Protein AF-A0A1Y4U4W7-F1 (afdb_monomer_lite)

Radius of gyration: 31.78 Å; chains: 1; bounding box: 77×66×87 Å

Sequence (273 aa):
MKMKAMTLFSKQVLLALLLMTAAGAVAQPAQPAQPAQPTESRSKTGDLTGDGLRSRIVKLDEVIRRLDLQLNQLTWKVYLDYAEQARITPKVFSLPGLNYARLRDTVPAIDRLGERLRAASEAYTAILRTDPQYDTIHQEYVALRGVKDSERESANKMHYNQMYARLRAGNPDYEPALERKREAERQRNMAILRYMVDYYGTKGWILSTDPLLSRFTSAWKELEGRCPEIGLLQDELSQLRRLRRELNERLLREQFNPGCVADTAASAGPQEE

pLDDT: mean 80.98, std 23.01, range [29.62, 98.38]

Foldseek 3Di:
DDPDDDPPPPVVVVVVVVVVVPPPDDDDDDDDDDDDDDPPPPPPPDDQPLVSLVVVLVVLVVVLLVLLLVLLLLLLVLLLVVCVVVVNQFPQVPWPPDPPVVCCVVPVVLVVLVVQLVVLVVVLVVLLVVPVCSVVLVVLVVVCVVPPDVVSVVVSVVVVVVSLVCSVVPPPCNVVSVVSNSNSSRVSRSVVSVVVSVVCSVVSHRGDPCSGAPCPDPSVVVSCVVPVVSVVSVVVSVVSVVVSVVSVVSSCCVVPPVPPPDDDPDPPDDDDD

Structure (mmCIF, N/CA/C/O backbone):
data_AF-A0A1Y4U4W7-F1
#
_entry.id   AF-A0A1Y4U4W7-F1
#
loop_
_atom_site.group_PDB
_atom_site.id
_atom_site.type_symbol
_atom_site.label_atom_id
_atom_site.label_alt_id
_atom_site.label_comp_id
_atom_site.label_asym_id
_atom_site.label_entity_id
_atom_site.label_seq_id
_atom_site.pdbx_PDB_ins_code
_atom_site.Cartn_x
_atom_site.Cartn_y
_atom_site.Cartn_z
_atom_site.occupancy
_atom_site.B_iso_or_equiv
_atom_site.auth_seq_id
_atom_site.auth_comp_id
_atom_site.auth_asym_id
_atom_site.auth_atom_id
_atom_site.pdbx_PDB_model_num
ATOM 1 N N . MET A 1 1 ? 34.867 -7.490 4.056 1.00 34.31 1 MET A N 1
ATOM 2 C CA . MET A 1 1 ? 35.405 -7.876 2.729 1.00 34.31 1 MET A CA 1
ATOM 3 C C . MET A 1 1 ? 35.320 -6.678 1.797 1.00 34.31 1 MET A C 1
ATOM 5 O O . MET A 1 1 ? 34.304 -5.999 1.793 1.00 34.31 1 MET A O 1
ATOM 9 N N . LYS A 1 2 ? 36.410 -6.366 1.088 1.00 33.19 2 LYS A N 1
ATOM 10 C CA . LYS A 1 2 ? 36.538 -5.207 0.190 1.00 33.19 2 LYS A CA 1
ATOM 11 C C . LYS A 1 2 ? 35.728 -5.435 -1.095 1.00 33.19 2 LYS A C 1
ATOM 13 O O . LYS A 1 2 ? 36.099 -6.300 -1.878 1.00 33.19 2 LYS A O 1
ATOM 18 N N . MET A 1 3 ? 34.696 -4.630 -1.350 1.00 30.67 3 MET A N 1
ATOM 19 C CA . MET A 1 3 ? 34.089 -4.502 -2.682 1.00 30.67 3 MET A CA 1
ATOM 20 C C . MET A 1 3 ? 34.802 -3.382 -3.448 1.00 30.67 3 MET A C 1
ATOM 22 O O . MET A 1 3 ? 34.436 -2.214 -3.375 1.00 30.67 3 MET A O 1
ATOM 26 N N . LYS A 1 4 ? 35.867 -3.749 -4.162 1.00 41.06 4 LYS A N 1
ATOM 27 C CA . LYS A 1 4 ? 36.450 -2.956 -5.251 1.00 41.06 4 LYS A CA 1
ATOM 28 C C . LYS A 1 4 ? 36.276 -3.762 -6.533 1.00 41.06 4 LYS A C 1
ATOM 30 O O . LYS A 1 4 ? 37.137 -4.576 -6.830 1.00 41.06 4 LYS A O 1
ATOM 35 N N . ALA A 1 5 ? 35.164 -3.562 -7.234 1.00 41.66 5 ALA A N 1
ATOM 36 C CA . ALA A 1 5 ? 35.005 -3.821 -8.671 1.00 41.66 5 ALA A CA 1
ATOM 37 C C . ALA A 1 5 ? 33.530 -3.633 -9.048 1.00 41.66 5 ALA A C 1
ATOM 39 O O . ALA A 1 5 ? 32.776 -4.591 -8.982 1.00 41.66 5 ALA A O 1
ATOM 40 N N . MET A 1 6 ? 33.106 -2.416 -9.413 1.00 41.69 6 MET A N 1
ATOM 41 C CA . MET A 1 6 ? 31.889 -2.242 -10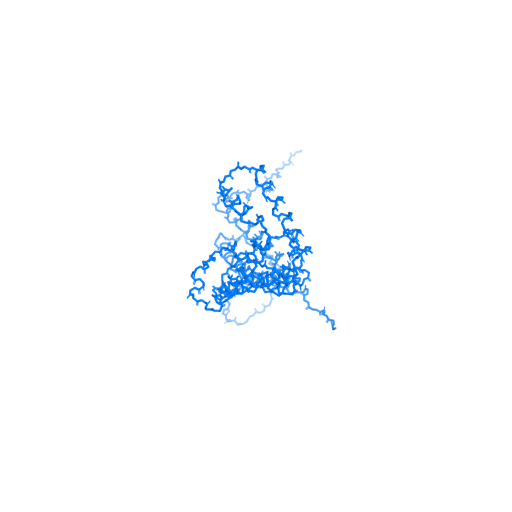.235 1.00 41.69 6 MET A CA 1
ATOM 42 C C . MET A 1 6 ? 31.691 -0.840 -10.839 1.00 41.69 6 MET A C 1
ATOM 44 O O . MET A 1 6 ? 30.637 -0.547 -11.385 1.00 41.69 6 MET A O 1
ATOM 48 N N . THR A 1 7 ? 32.705 0.028 -10.837 1.00 42.47 7 THR A N 1
ATOM 49 C CA . THR A 1 7 ? 32.624 1.367 -11.458 1.00 42.47 7 THR A CA 1
ATOM 50 C C . THR A 1 7 ? 32.998 1.398 -12.948 1.00 42.47 7 THR A C 1
ATOM 52 O O . THR A 1 7 ? 32.998 2.465 -13.556 1.00 42.47 7 THR A O 1
ATOM 55 N N . LEU A 1 8 ? 33.291 0.247 -13.566 1.00 41.31 8 LEU A N 1
ATOM 56 C CA . LEU A 1 8 ? 33.700 0.150 -14.979 1.00 41.31 8 LEU A CA 1
ATOM 57 C C . LEU A 1 8 ? 32.605 -0.367 -15.928 1.00 41.31 8 LEU A C 1
ATOM 59 O O . LEU A 1 8 ? 32.741 -0.207 -17.138 1.00 41.31 8 LEU A O 1
ATOM 63 N N . PHE A 1 9 ? 31.499 -0.912 -15.413 1.00 45.22 9 PHE A N 1
ATOM 64 C CA . PHE A 1 9 ? 30.471 -1.545 -16.251 1.00 45.22 9 PHE A CA 1
ATOM 65 C C . PHE A 1 9 ? 29.563 -0.546 -16.997 1.00 45.22 9 PHE A C 1
ATOM 67 O O . PHE A 1 9 ? 29.142 -0.825 -18.113 1.00 45.22 9 PHE A O 1
ATOM 74 N N . SER A 1 10 ? 29.320 0.654 -16.456 1.00 51.59 10 SER A N 1
ATOM 75 C CA . SER A 1 10 ? 28.388 1.633 -17.054 1.00 51.59 10 SER A CA 1
ATOM 76 C C . SER A 1 10 ? 28.935 2.308 -18.325 1.00 51.59 10 SER A C 1
ATOM 78 O O . SER A 1 10 ? 28.259 2.360 -19.353 1.00 51.59 10 SER A O 1
ATOM 80 N N . LYS A 1 11 ? 30.195 2.765 -18.312 1.00 46.03 11 LYS A N 1
ATOM 81 C CA . LYS A 1 11 ? 30.805 3.392 -19.499 1.00 46.03 11 LYS A CA 1
ATOM 82 C C . LYS A 1 11 ? 31.107 2.374 -20.595 1.00 46.03 11 LYS A C 1
ATOM 84 O O . LYS A 1 11 ? 30.981 2.708 -21.766 1.00 46.03 11 LYS A O 1
ATOM 89 N N . GLN A 1 12 ? 31.468 1.142 -20.232 1.00 50.12 12 GLN A N 1
ATOM 90 C CA . GLN A 1 12 ? 31.781 0.091 -21.201 1.00 50.12 12 GLN A CA 1
ATOM 91 C C . GLN A 1 12 ? 30.540 -0.454 -21.908 1.00 50.12 12 GLN A C 1
ATOM 93 O O . GLN A 1 12 ? 30.644 -0.774 -23.082 1.00 50.12 12 GLN A O 1
ATOM 98 N N . VAL A 1 13 ? 29.365 -0.494 -21.267 1.00 54.59 13 VAL A N 1
ATOM 99 C CA . VAL A 1 13 ? 28.113 -0.883 -21.944 1.00 54.59 13 VAL A CA 1
ATOM 100 C C . VAL A 1 13 ? 27.658 0.197 -22.928 1.00 54.59 13 VAL A C 1
ATOM 102 O O . VAL A 1 13 ? 27.297 -0.129 -24.058 1.00 54.59 13 VAL A O 1
ATOM 105 N N . LEU A 1 14 ? 27.761 1.479 -22.559 1.00 49.34 14 LEU A N 1
ATOM 106 C CA . LEU A 1 14 ? 27.460 2.591 -23.468 1.00 49.34 14 LEU A CA 1
ATOM 107 C C . LEU A 1 14 ? 28.448 2.642 -24.651 1.00 49.34 14 LEU A C 1
ATOM 109 O O . LEU A 1 14 ? 28.042 2.837 -25.796 1.00 49.34 14 LEU A O 1
ATOM 113 N N . LEU A 1 15 ? 29.740 2.410 -24.383 1.00 50.34 15 LEU A N 1
ATOM 114 C CA . LEU A 1 15 ? 30.794 2.347 -25.399 1.00 50.34 15 LEU A CA 1
ATOM 115 C C . LEU A 1 15 ? 30.666 1.094 -26.281 1.00 50.34 15 LEU A C 1
ATOM 117 O O . LEU A 1 15 ? 30.864 1.188 -27.484 1.00 50.34 15 LEU A O 1
ATOM 121 N N . ALA A 1 16 ? 30.289 -0.060 -25.723 1.00 54.62 16 ALA A N 1
ATOM 122 C CA . ALA A 1 16 ? 30.051 -1.292 -26.474 1.00 54.62 16 ALA A CA 1
ATOM 123 C C . ALA A 1 16 ? 28.805 -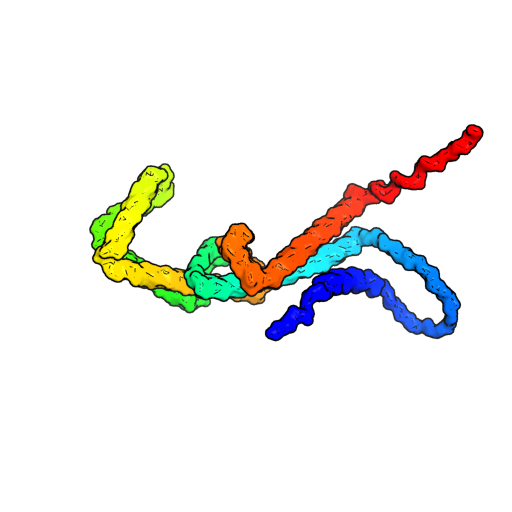1.184 -27.364 1.00 54.62 16 ALA A C 1
ATOM 125 O O . ALA A 1 16 ? 28.831 -1.665 -28.495 1.00 54.62 16 ALA A O 1
ATOM 126 N N . LEU A 1 17 ? 27.748 -0.491 -26.918 1.00 50.84 17 LEU A N 1
ATOM 127 C CA . LEU A 1 17 ? 26.599 -0.172 -27.774 1.00 50.84 17 LEU A CA 1
ATOM 128 C C . LEU A 1 17 ? 26.964 0.802 -28.905 1.00 50.84 17 LEU A C 1
ATOM 130 O O . LEU A 1 17 ? 26.442 0.671 -30.011 1.00 50.84 17 LEU A O 1
ATOM 134 N N . LEU A 1 18 ? 27.872 1.750 -28.652 1.00 49.22 18 LEU A N 1
ATOM 135 C CA . LEU A 1 18 ? 28.431 2.634 -29.681 1.00 49.22 18 LEU A CA 1
ATOM 136 C C . LEU A 1 18 ? 29.324 1.862 -30.674 1.00 49.22 18 LEU A C 1
ATOM 138 O O . LEU A 1 18 ? 29.193 2.046 -31.884 1.00 49.22 18 LEU A O 1
ATOM 142 N N . LEU A 1 19 ? 30.175 0.952 -30.190 1.00 47.81 19 LEU A N 1
ATOM 143 C CA . LEU A 1 19 ? 31.148 0.200 -30.994 1.00 47.81 19 LEU A CA 1
ATOM 144 C C . LEU A 1 19 ? 30.522 -0.929 -31.829 1.00 47.81 19 LEU A C 1
ATOM 146 O O . LEU A 1 19 ? 30.950 -1.152 -32.960 1.00 47.81 19 LEU A O 1
ATOM 150 N N . MET A 1 20 ? 29.455 -1.580 -31.355 1.00 44.38 20 MET A N 1
ATOM 151 C CA . MET A 1 20 ? 28.730 -2.614 -32.118 1.00 44.38 20 MET A CA 1
ATOM 152 C C . MET A 1 20 ? 27.972 -2.066 -33.347 1.00 44.38 20 MET A C 1
ATOM 154 O O . MET A 1 20 ? 27.356 -2.833 -34.081 1.00 44.38 20 MET A O 1
ATOM 158 N N . THR A 1 21 ? 28.016 -0.752 -33.606 1.00 48.25 21 THR A N 1
ATOM 159 C CA . THR A 1 21 ? 27.448 -0.133 -34.820 1.00 48.25 21 THR A CA 1
ATOM 160 C C . THR A 1 21 ? 28.481 0.224 -35.893 1.00 48.25 21 THR A C 1
ATOM 162 O O . THR A 1 21 ? 28.088 0.703 -36.953 1.00 48.25 21 THR A O 1
ATOM 165 N N . ALA A 1 22 ? 29.775 -0.036 -35.664 1.00 40.97 22 ALA A N 1
ATOM 166 C CA . ALA A 1 22 ? 30.836 0.216 -36.648 1.00 40.97 22 ALA A CA 1
ATOM 167 C C . ALA A 1 22 ? 31.264 -1.034 -37.448 1.00 40.97 22 ALA A C 1
ATOM 169 O O . ALA A 1 22 ? 31.893 -0.903 -38.494 1.00 40.97 22 ALA A O 1
ATOM 170 N N . ALA A 1 23 ? 30.913 -2.245 -37.004 1.00 40.53 23 ALA A N 1
ATOM 171 C CA . ALA A 1 23 ? 31.271 -3.490 -37.687 1.00 40.53 23 ALA A CA 1
ATOM 172 C C . ALA A 1 23 ? 30.118 -3.987 -38.572 1.00 40.53 23 ALA A C 1
ATOM 174 O O . ALA A 1 23 ? 29.381 -4.905 -38.222 1.00 40.53 23 ALA A O 1
ATOM 175 N N . GLY A 1 24 ? 29.952 -3.342 -39.724 1.00 34.69 24 GLY A N 1
ATOM 176 C CA . GLY A 1 24 ? 29.009 -3.740 -40.764 1.00 34.69 24 GLY A CA 1
ATOM 177 C C . GLY A 1 24 ? 29.672 -3.745 -42.135 1.00 34.69 24 GLY A C 1
ATOM 178 O O . GLY A 1 24 ? 29.283 -2.970 -42.995 1.00 34.69 24 GLY A O 1
ATOM 179 N N . ALA A 1 25 ? 30.681 -4.593 -42.333 1.00 33.22 25 ALA A N 1
ATOM 180 C CA . ALA A 1 25 ? 31.142 -4.986 -43.662 1.00 33.22 25 ALA A CA 1
ATOM 181 C C . ALA A 1 25 ? 31.699 -6.413 -43.588 1.00 33.22 25 ALA A C 1
ATOM 183 O O . ALA A 1 25 ? 32.806 -6.652 -43.112 1.00 33.22 25 ALA A O 1
ATOM 184 N N . VAL A 1 26 ? 30.881 -7.374 -44.011 1.00 33.97 26 VAL A N 1
ATOM 185 C CA . VAL A 1 26 ? 31.289 -8.762 -44.240 1.00 33.97 26 VAL A CA 1
ATOM 186 C C . VAL A 1 26 ? 32.177 -8.771 -45.485 1.00 33.97 26 VAL A C 1
ATOM 188 O O . VAL A 1 26 ? 31.710 -8.417 -46.564 1.00 33.97 26 VAL A O 1
ATOM 191 N N . ALA A 1 27 ? 33.444 -9.161 -45.347 1.00 30.11 27 ALA A N 1
ATOM 192 C CA . ALA A 1 27 ? 34.342 -9.408 -46.473 1.00 30.11 27 ALA A CA 1
ATOM 193 C C . ALA A 1 27 ? 34.535 -10.922 -46.661 1.00 30.11 27 ALA A C 1
ATOM 195 O O . ALA A 1 27 ? 34.935 -11.624 -45.732 1.00 30.11 27 ALA A O 1
ATOM 196 N N . GLN A 1 28 ? 34.241 -11.414 -47.869 1.00 29.73 28 GLN A N 1
ATOM 197 C CA . GLN A 1 28 ? 34.683 -12.722 -48.369 1.00 29.73 28 GLN A CA 1
ATOM 198 C C . GLN A 1 28 ? 36.216 -12.754 -48.523 1.00 29.73 28 GLN A C 1
ATOM 200 O O . GLN A 1 28 ? 36.820 -11.709 -48.775 1.00 29.73 28 GLN A O 1
ATOM 205 N N . PRO A 1 29 ? 36.866 -13.928 -48.403 1.00 34.97 29 PRO A N 1
ATOM 206 C CA . PRO A 1 29 ? 38.316 -14.015 -48.408 1.00 34.97 29 PRO A CA 1
ATOM 207 C C . PRO A 1 29 ? 38.872 -14.191 -49.827 1.00 34.97 29 PRO A C 1
ATOM 209 O O . PRO A 1 29 ? 38.512 -15.127 -50.535 1.00 34.97 29 PRO A O 1
ATOM 212 N N . ALA A 1 30 ? 39.829 -13.340 -50.192 1.00 29.89 30 ALA A N 1
ATOM 213 C CA . ALA A 1 30 ? 40.904 -13.668 -51.124 1.00 29.89 30 ALA A CA 1
ATOM 214 C C . ALA A 1 30 ? 42.147 -12.838 -50.744 1.00 29.89 30 ALA A C 1
ATOM 216 O O . ALA A 1 30 ? 42.128 -11.611 -50.769 1.00 29.89 30 ALA A O 1
ATOM 217 N N . GLN A 1 31 ? 43.211 -13.518 -50.321 1.00 30.27 31 GLN A N 1
ATOM 218 C CA . GLN A 1 31 ? 44.566 -12.981 -50.104 1.00 30.27 31 GLN A CA 1
ATOM 219 C C . GLN A 1 31 ? 45.403 -13.131 -51.398 1.00 30.27 31 GLN A C 1
ATOM 221 O O . GLN A 1 31 ? 45.016 -13.944 -52.238 1.00 30.27 31 GLN A O 1
ATOM 226 N N . PRO A 1 32 ? 46.637 -12.580 -51.511 1.00 43.28 32 PRO A N 1
ATOM 227 C CA . PRO A 1 32 ? 47.208 -11.347 -50.929 1.00 43.28 32 PRO A CA 1
ATOM 228 C C . PRO A 1 32 ? 48.095 -10.538 -51.928 1.00 43.28 32 PRO A C 1
ATOM 230 O O . PRO A 1 32 ? 48.654 -11.118 -52.850 1.00 43.28 32 PRO A O 1
ATOM 233 N N . ALA A 1 33 ? 48.344 -9.237 -51.682 1.00 30.12 33 ALA A N 1
ATOM 234 C CA . ALA A 1 33 ? 49.630 -8.566 -51.995 1.00 30.12 33 ALA A CA 1
ATOM 235 C C . ALA A 1 33 ? 49.730 -7.125 -51.424 1.00 30.12 33 ALA A C 1
ATOM 237 O O . ALA A 1 33 ? 49.196 -6.192 -52.006 1.00 30.12 33 ALA A O 1
ATOM 238 N N . GLN A 1 34 ? 50.475 -7.001 -50.314 1.00 31.56 34 GLN A N 1
ATOM 239 C CA . GLN A 1 34 ? 51.440 -5.942 -49.927 1.00 31.56 34 GLN A CA 1
ATOM 240 C C . GLN A 1 34 ? 51.063 -4.434 -49.812 1.00 31.56 34 GLN A C 1
ATOM 242 O O . GLN A 1 34 ? 50.058 -3.978 -50.341 1.00 31.56 34 GLN A O 1
ATOM 247 N N . PRO A 1 35 ? 51.826 -3.661 -48.996 1.00 37.44 35 PRO A N 1
ATOM 248 C CA . PRO A 1 35 ? 51.265 -2.663 -48.087 1.00 37.44 35 PRO A CA 1
ATOM 249 C C . PRO A 1 35 ? 51.465 -1.217 -48.559 1.00 37.44 35 PRO A C 1
ATOM 251 O O . PRO A 1 35 ? 52.565 -0.820 -48.935 1.00 37.44 35 PRO A O 1
ATOM 254 N N . ALA A 1 36 ? 50.428 -0.395 -48.414 1.00 29.95 36 ALA A N 1
ATOM 255 C CA . ALA A 1 36 ? 50.554 1.057 -48.407 1.00 29.95 36 ALA A CA 1
ATOM 256 C C . ALA A 1 36 ? 49.989 1.601 -47.089 1.00 29.95 36 ALA A C 1
ATOM 258 O O . ALA A 1 36 ? 48.994 1.104 -46.564 1.00 29.95 36 ALA A O 1
ATOM 259 N N . GLN A 1 37 ? 50.707 2.574 -46.537 1.00 30.27 37 GLN A N 1
ATOM 260 C CA . GLN A 1 37 ? 50.535 3.183 -45.221 1.00 30.27 37 GLN A CA 1
ATOM 261 C C . GLN A 1 37 ? 49.092 3.640 -44.942 1.00 30.27 37 GLN A C 1
ATOM 263 O O . GLN A 1 37 ? 48.397 4.066 -45.868 1.00 30.27 37 GLN A O 1
ATOM 268 N N . PRO A 1 38 ? 48.638 3.612 -43.673 1.00 30.89 38 PRO A N 1
ATOM 269 C CA . PRO A 1 38 ? 47.292 4.031 -43.332 1.00 30.89 38 PRO A CA 1
ATOM 270 C C . PRO A 1 38 ? 47.207 5.551 -43.454 1.00 30.89 38 PRO A C 1
ATOM 272 O O . PRO A 1 38 ? 47.646 6.297 -42.582 1.00 30.89 38 PRO A O 1
ATOM 275 N N . THR A 1 39 ? 46.625 6.018 -44.554 1.00 29.62 39 THR A N 1
ATOM 276 C CA . THR A 1 39 ? 46.007 7.337 -44.583 1.00 29.62 39 THR A CA 1
ATOM 277 C C . THR A 1 39 ? 44.883 7.281 -43.561 1.00 29.62 39 THR A C 1
ATOM 279 O O . THR A 1 39 ? 43.978 6.451 -43.685 1.00 29.62 39 THR A O 1
ATOM 282 N N . GLU A 1 40 ? 44.977 8.114 -42.524 1.00 33.78 40 GLU A N 1
ATOM 283 C CA . GLU A 1 40 ? 43.915 8.351 -41.554 1.00 33.78 40 GLU A CA 1
ATOM 284 C C . GLU A 1 40 ? 42.642 8.735 -42.307 1.00 33.78 40 GLU A C 1
ATOM 286 O O . GLU A 1 40 ? 42.358 9.894 -42.610 1.00 33.78 40 GLU A O 1
ATOM 291 N N . SER A 1 41 ? 41.862 7.714 -42.640 1.00 30.06 41 SER A N 1
ATOM 292 C CA . SER A 1 41 ? 40.514 7.853 -43.138 1.00 30.06 41 SER A CA 1
ATOM 293 C C . SER A 1 41 ? 39.693 8.238 -41.927 1.00 30.06 41 SER A C 1
ATOM 295 O O . SER A 1 41 ? 39.129 7.395 -41.234 1.00 30.06 41 SER A O 1
ATOM 297 N N . ARG A 1 42 ? 39.709 9.542 -41.642 1.00 31.78 42 ARG A N 1
ATOM 298 C CA . ARG A 1 42 ? 38.754 10.249 -40.803 1.00 31.78 42 ARG A CA 1
ATOM 299 C C . ARG A 1 42 ? 37.378 9.778 -41.248 1.00 31.78 42 ARG A C 1
ATOM 301 O O . ARG A 1 42 ? 36.848 10.259 -42.249 1.00 31.78 42 ARG A O 1
ATOM 308 N N . SER A 1 43 ? 36.843 8.772 -40.561 1.00 31.08 43 SER A N 1
ATOM 309 C CA . SER A 1 43 ? 35.504 8.279 -40.813 1.00 31.08 43 SER A CA 1
ATOM 310 C C . SER A 1 43 ? 34.600 9.478 -40.607 1.00 31.08 43 SER A C 1
ATOM 312 O O . SER A 1 43 ? 34.431 9.941 -39.475 1.00 31.08 43 SER A O 1
ATOM 314 N N . LYS A 1 44 ? 34.079 10.023 -41.710 1.00 36.88 44 LYS A N 1
ATOM 315 C CA . LYS A 1 44 ? 32.901 10.875 -41.687 1.00 36.88 44 LYS A CA 1
ATOM 316 C C . LYS A 1 44 ? 31.924 10.157 -40.765 1.00 36.88 44 LYS A C 1
ATOM 318 O O . LYS A 1 44 ? 31.463 9.065 -41.091 1.00 36.88 44 LYS A O 1
ATOM 323 N N . THR A 1 45 ? 31.672 10.725 -39.591 1.00 40.25 45 THR A N 1
ATOM 324 C CA . THR A 1 45 ? 30.457 10.469 -38.827 1.00 40.25 45 THR A CA 1
ATOM 325 C C . THR A 1 45 ? 29.325 10.907 -39.741 1.00 40.25 45 THR A C 1
ATOM 327 O O . THR A 1 45 ? 28.919 12.062 -39.710 1.00 40.25 45 THR A O 1
ATOM 330 N N . GLY A 1 46 ? 28.965 10.026 -40.675 1.00 41.41 46 GLY A N 1
ATOM 331 C CA . GLY A 1 46 ? 27.951 10.276 -41.675 1.00 41.41 46 GLY A CA 1
ATOM 332 C C . GLY A 1 46 ? 26.637 10.490 -40.957 1.00 41.41 46 GLY A C 1
ATOM 333 O O . GLY A 1 46 ? 26.310 9.737 -40.033 1.00 41.41 46 GLY A O 1
ATOM 334 N N . ASP A 1 47 ? 25.935 11.539 -41.368 1.00 51.59 47 ASP A N 1
ATOM 335 C CA . ASP A 1 47 ? 24.553 11.782 -40.996 1.00 51.59 47 ASP A CA 1
ATOM 336 C C . ASP A 1 47 ? 23.783 10.468 -41.120 1.00 51.59 47 ASP A C 1
ATOM 338 O O . ASP A 1 47 ? 23.737 9.829 -42.175 1.00 51.59 47 ASP A O 1
ATOM 342 N N . LEU A 1 48 ? 23.276 9.993 -39.987 1.00 60.22 48 LEU A N 1
ATOM 343 C CA . LEU A 1 48 ? 22.440 8.807 -39.968 1.00 60.22 48 LEU A CA 1
ATOM 344 C C . LEU A 1 48 ? 21.175 9.178 -40.714 1.00 60.22 48 LEU A C 1
ATOM 346 O O . LEU A 1 48 ? 20.481 10.086 -40.290 1.00 60.22 48 LEU A O 1
ATOM 350 N N . THR A 1 49 ? 20.862 8.468 -41.790 1.00 74.94 49 THR A N 1
ATOM 351 C CA . THR A 1 49 ? 19.576 8.637 -42.464 1.00 74.94 49 THR A CA 1
ATOM 352 C C . THR A 1 49 ? 18.423 8.437 -41.472 1.00 74.94 49 THR A C 1
ATOM 354 O O . THR A 1 49 ? 18.563 7.709 -40.478 1.00 74.94 49 THR A O 1
ATOM 357 N N . GLY A 1 50 ? 17.254 9.015 -41.761 1.00 77.19 50 GLY A N 1
ATOM 358 C CA . GLY A 1 50 ? 16.075 8.904 -40.893 1.00 77.19 50 GLY A CA 1
ATOM 359 C C . GLY A 1 50 ? 15.711 7.462 -40.504 1.00 77.19 50 GLY A C 1
ATOM 360 O O . GLY A 1 50 ? 15.229 7.216 -39.397 1.00 77.19 50 GLY A O 1
ATOM 361 N N . ASP A 1 51 ? 16.014 6.477 -41.353 1.00 82.12 51 ASP A N 1
ATOM 362 C CA . ASP A 1 51 ? 15.806 5.054 -41.051 1.00 82.12 51 ASP A CA 1
ATOM 363 C C . ASP A 1 51 ? 16.856 4.485 -40.083 1.00 82.12 51 ASP A C 1
ATOM 365 O O . ASP A 1 51 ? 16.525 3.690 -39.195 1.00 82.12 51 ASP A O 1
ATOM 369 N N . GLY A 1 52 ? 18.103 4.957 -40.166 1.00 85.00 52 GLY A N 1
ATOM 370 C CA . GLY A 1 52 ? 19.145 4.681 -39.178 1.00 85.00 52 GLY A CA 1
ATOM 371 C C . GLY A 1 52 ? 18.808 5.254 -37.797 1.00 85.00 52 GLY A C 1
ATOM 372 O O . GLY A 1 52 ? 19.004 4.578 -36.781 1.00 85.00 52 GLY A O 1
ATOM 373 N N . LEU A 1 53 ? 18.238 6.464 -37.742 1.00 86.56 53 LEU A N 1
ATOM 374 C CA . LEU A 1 53 ? 17.750 7.071 -36.499 1.00 86.56 53 LEU A CA 1
ATOM 375 C C . LEU A 1 53 ? 16.557 6.307 -35.910 1.00 86.56 53 LEU A C 1
ATOM 377 O O . LEU A 1 53 ? 16.566 6.001 -34.716 1.00 86.56 53 LEU A O 1
ATOM 381 N N . ARG A 1 54 ? 15.570 5.928 -36.735 1.00 89.19 54 ARG A N 1
ATOM 382 C CA . ARG A 1 54 ? 14.430 5.095 -36.308 1.00 89.19 54 ARG A CA 1
ATOM 383 C C . ARG A 1 54 ? 14.886 3.774 -35.690 1.00 89.19 54 ARG A C 1
ATOM 385 O O . ARG A 1 54 ? 14.452 3.436 -34.591 1.00 89.19 54 ARG A O 1
ATOM 392 N N . SER A 1 55 ? 15.802 3.058 -36.347 1.00 90.88 55 SER A N 1
ATOM 393 C CA . SER A 1 55 ? 16.342 1.788 -35.837 1.00 90.88 55 SER A CA 1
ATOM 394 C C . SER A 1 55 ? 17.013 1.950 -34.467 1.00 90.88 55 SER A C 1
ATOM 396 O O . SER A 1 55 ? 16.813 1.136 -33.562 1.00 90.88 55 SER A O 1
ATOM 398 N N . ARG A 1 56 ? 17.770 3.039 -34.272 1.00 89.88 56 ARG A N 1
ATOM 399 C CA . ARG A 1 56 ? 18.401 3.353 -32.981 1.00 89.88 56 ARG A CA 1
ATOM 400 C C . ARG A 1 56 ? 17.380 3.669 -31.892 1.00 89.88 56 ARG A C 1
ATOM 402 O O . ARG A 1 56 ? 17.556 3.195 -30.773 1.00 89.88 56 ARG A O 1
ATOM 409 N N . ILE A 1 57 ? 16.326 4.423 -32.209 1.00 92.50 57 ILE A N 1
ATOM 410 C CA . ILE A 1 57 ? 15.245 4.724 -31.259 1.00 92.50 57 ILE A CA 1
ATOM 411 C C . ILE A 1 57 ? 14.557 3.433 -30.809 1.00 92.50 57 ILE A C 1
ATOM 413 O O . ILE A 1 57 ? 14.409 3.236 -29.610 1.00 92.50 57 ILE A O 1
ATOM 417 N N . VAL A 1 58 ? 14.229 2.518 -31.727 1.00 94.06 58 VAL A N 1
ATOM 418 C CA . VAL A 1 58 ? 13.584 1.236 -31.382 1.00 94.06 58 VAL A CA 1
ATOM 419 C C . VAL A 1 58 ? 14.450 0.405 -30.431 1.00 94.06 58 VAL A C 1
ATOM 421 O O . VAL A 1 58 ? 13.965 -0.064 -29.403 1.00 94.06 58 VAL A O 1
ATOM 424 N N . LYS A 1 59 ? 15.750 0.265 -30.726 1.00 92.81 59 LYS A N 1
ATOM 425 C CA . LYS A 1 59 ? 16.686 -0.449 -29.839 1.00 92.81 59 LYS A CA 1
ATOM 426 C C . LYS A 1 59 ? 16.791 0.218 -28.467 1.00 92.81 59 LYS A C 1
ATOM 428 O O . LYS A 1 59 ? 16.863 -0.463 -27.447 1.00 92.81 59 LYS A O 1
ATOM 433 N N . LEU A 1 60 ? 16.806 1.548 -28.434 1.00 95.06 60 LEU A N 1
ATOM 434 C CA . LEU A 1 60 ? 16.876 2.310 -27.193 1.00 95.06 60 LEU A CA 1
ATOM 435 C C . LEU A 1 60 ? 15.589 2.177 -26.367 1.00 95.06 60 LEU A C 1
ATOM 437 O O . LEU A 1 60 ? 15.675 1.984 -25.158 1.00 95.06 60 LEU A O 1
ATOM 441 N N . ASP A 1 61 ? 14.417 2.216 -27.004 1.00 96.50 61 ASP A N 1
ATOM 442 C CA . ASP A 1 61 ? 13.120 2.005 -26.355 1.00 96.50 61 ASP A CA 1
ATOM 443 C C . ASP A 1 61 ? 13.040 0.594 -25.735 1.00 96.50 61 ASP A C 1
ATOM 445 O O . ASP A 1 61 ? 12.537 0.436 -24.621 1.00 96.50 61 ASP A O 1
ATOM 449 N N . GLU A 1 62 ? 13.608 -0.429 -26.386 1.00 95.56 62 GLU A N 1
ATOM 450 C CA . GLU A 1 62 ? 13.699 -1.782 -25.822 1.00 95.56 62 GLU A CA 1
ATOM 451 C C . GLU A 1 62 ? 14.588 -1.840 -24.568 1.00 95.56 62 GLU A C 1
ATOM 453 O O . GLU A 1 62 ? 14.198 -2.431 -23.555 1.00 95.56 62 GLU A O 1
ATOM 458 N N . VAL A 1 63 ? 15.759 -1.192 -24.604 1.00 96.06 63 VAL A N 1
ATOM 459 C CA . VAL A 1 63 ? 16.660 -1.102 -23.443 1.00 96.06 63 VAL A CA 1
ATOM 460 C C . VAL A 1 63 ? 15.994 -0.346 -22.293 1.00 96.06 63 VAL A C 1
ATOM 462 O O . VAL A 1 63 ? 16.031 -0.823 -21.158 1.00 96.06 63 VAL A O 1
ATOM 465 N N . ILE A 1 64 ? 15.346 0.789 -22.580 1.00 96.50 64 ILE A N 1
ATOM 466 C CA . ILE A 1 64 ? 14.596 1.574 -21.591 1.00 96.50 64 ILE A CA 1
ATOM 467 C C . ILE A 1 64 ? 13.511 0.707 -20.954 1.00 96.50 64 ILE A C 1
ATOM 469 O O . ILE A 1 64 ? 13.455 0.618 -19.732 1.00 96.50 64 ILE A O 1
ATOM 473 N N . ARG A 1 65 ? 12.702 0.001 -21.755 1.00 95.44 65 ARG A N 1
ATOM 474 C CA . ARG A 1 65 ? 11.636 -0.876 -21.250 1.00 95.44 65 ARG A CA 1
ATOM 475 C C . ARG A 1 65 ? 12.178 -1.968 -20.325 1.00 95.44 65 ARG A C 1
ATOM 477 O O . ARG A 1 65 ? 11.575 -2.251 -19.291 1.00 95.44 65 ARG A O 1
ATOM 484 N N . ARG A 1 66 ? 13.305 -2.591 -20.688 1.00 95.69 66 ARG A N 1
ATOM 485 C CA . ARG A 1 66 ? 13.956 -3.620 -19.862 1.00 95.69 66 ARG A CA 1
ATOM 486 C C . ARG A 1 66 ? 14.421 -3.047 -18.524 1.00 95.69 66 ARG A C 1
ATOM 488 O O . ARG A 1 66 ? 14.157 -3.651 -17.489 1.00 95.69 66 ARG A O 1
ATOM 495 N N . LEU A 1 67 ? 15.096 -1.899 -18.548 1.00 96.25 67 LEU A N 1
ATOM 496 C CA . LEU A 1 67 ? 15.597 -1.252 -17.335 1.00 96.25 67 LEU A CA 1
ATOM 497 C C . LEU A 1 67 ? 14.464 -0.716 -16.454 1.00 96.25 67 LEU A C 1
ATOM 499 O O . LEU A 1 67 ? 14.557 -0.816 -15.237 1.00 96.25 67 LEU A O 1
ATOM 503 N N . ASP A 1 68 ? 13.371 -0.224 -17.042 1.00 95.50 68 ASP A N 1
ATOM 504 C CA . ASP A 1 68 ? 12.175 0.185 -16.300 1.00 95.50 68 ASP A CA 1
ATOM 505 C C . ASP A 1 68 ? 11.553 -0.994 -15.543 1.00 95.50 68 ASP A C 1
ATOM 507 O O . ASP A 1 68 ? 11.208 -0.865 -14.367 1.00 95.50 68 ASP A O 1
ATOM 511 N N . LEU A 1 69 ? 11.447 -2.162 -16.187 1.00 95.69 69 LEU A N 1
ATOM 512 C CA . LEU A 1 69 ? 10.955 -3.373 -15.532 1.00 95.69 69 LEU A CA 1
ATOM 513 C C . LEU A 1 69 ? 11.906 -3.838 -14.419 1.00 95.69 69 LEU A C 1
ATOM 515 O O . LEU A 1 69 ? 11.444 -4.166 -13.328 1.00 95.69 69 LEU A O 1
ATOM 519 N N . GLN A 1 70 ? 13.218 -3.828 -14.671 1.00 95.94 70 GLN A N 1
ATOM 520 C CA . GLN A 1 70 ? 14.228 -4.198 -13.676 1.00 95.94 70 GLN A CA 1
ATOM 521 C C . GLN A 1 70 ? 14.180 -3.272 -12.455 1.00 95.94 70 GLN A C 1
ATOM 523 O O . GLN A 1 70 ? 14.145 -3.754 -11.322 1.00 95.94 70 GLN A O 1
ATOM 528 N N . LEU A 1 71 ? 14.118 -1.955 -12.675 1.00 95.25 71 LEU A N 1
ATOM 529 C CA . LEU A 1 71 ? 13.951 -0.973 -11.609 1.00 95.25 71 LEU A CA 1
ATOM 530 C C . LEU A 1 71 ? 12.658 -1.240 -10.832 1.00 95.25 71 LEU A C 1
ATOM 532 O O . LEU A 1 71 ? 12.693 -1.299 -9.609 1.00 95.25 71 LEU A O 1
ATOM 536 N N . ASN A 1 72 ? 11.532 -1.457 -11.519 1.00 95.38 72 ASN A N 1
ATOM 537 C CA . ASN A 1 72 ? 10.247 -1.711 -10.869 1.00 95.38 72 ASN A CA 1
ATOM 538 C C . ASN A 1 72 ? 10.281 -2.948 -9.961 1.00 95.38 72 ASN A C 1
ATOM 540 O O . ASN A 1 72 ? 9.857 -2.881 -8.807 1.00 95.38 72 ASN A O 1
ATOM 544 N N . GLN A 1 73 ? 10.827 -4.058 -10.462 1.00 94.88 73 GLN A N 1
ATOM 545 C CA . GLN A 1 73 ? 10.978 -5.299 -9.701 1.00 94.88 73 GLN A CA 1
ATOM 546 C C . GLN A 1 73 ? 11.885 -5.103 -8.482 1.00 94.88 73 GLN A C 1
ATOM 548 O O . GLN A 1 73 ? 11.544 -5.540 -7.381 1.00 94.88 73 GLN A O 1
ATOM 553 N N . LEU A 1 74 ? 13.013 -4.410 -8.658 1.00 95.56 74 LEU A N 1
ATOM 554 C CA . LEU A 1 74 ? 13.944 -4.125 -7.573 1.00 95.56 74 LEU A CA 1
ATOM 555 C C . LEU A 1 74 ? 13.307 -3.227 -6.506 1.00 95.56 74 LEU A C 1
ATOM 557 O O . LEU A 1 74 ? 13.366 -3.552 -5.321 1.00 95.56 74 LEU A O 1
ATOM 561 N N . THR A 1 75 ? 12.646 -2.141 -6.911 1.00 95.44 75 THR A N 1
ATOM 562 C CA . THR A 1 75 ? 11.950 -1.228 -5.997 1.00 95.44 75 THR A CA 1
ATOM 563 C C . THR A 1 75 ? 10.902 -1.966 -5.170 1.00 95.44 75 THR A C 1
ATOM 565 O O . THR A 1 75 ? 10.883 -1.821 -3.947 1.00 95.44 75 THR A O 1
ATOM 568 N N . TRP A 1 76 ? 10.063 -2.798 -5.797 1.00 96.19 76 TRP A N 1
ATOM 569 C CA . TRP A 1 76 ? 9.045 -3.555 -5.069 1.00 96.19 76 TRP A CA 1
ATOM 570 C C . TRP A 1 76 ? 9.632 -4.594 -4.123 1.00 96.19 76 TRP A C 1
ATOM 572 O O . TRP A 1 76 ? 9.151 -4.715 -2.998 1.00 96.19 76 TRP A O 1
ATOM 582 N N . LYS A 1 77 ? 10.687 -5.300 -4.539 1.00 95.31 77 LYS A N 1
ATOM 583 C CA . LYS A 1 77 ? 11.391 -6.257 -3.683 1.00 95.31 77 LYS A CA 1
ATOM 584 C C . LYS A 1 77 ? 11.913 -5.582 -2.413 1.00 95.31 77 LYS A C 1
ATOM 586 O O . LYS A 1 77 ? 11.592 -6.016 -1.311 1.00 95.31 77 LYS A O 1
ATOM 591 N N . VAL A 1 78 ? 12.653 -4.483 -2.564 1.00 95.69 78 VAL A N 1
ATOM 592 C CA . VAL A 1 78 ? 13.233 -3.751 -1.426 1.00 95.69 78 VAL A CA 1
ATOM 593 C C . VAL A 1 78 ? 12.134 -3.145 -0.549 1.00 95.69 78 VAL A C 1
ATOM 595 O O . VAL A 1 78 ? 12.244 -3.163 0.677 1.00 95.69 78 VAL A O 1
ATOM 598 N N . TYR A 1 79 ? 11.047 -2.652 -1.149 1.00 95.50 79 TYR A N 1
ATOM 599 C CA . TYR A 1 79 ? 9.922 -2.111 -0.391 1.00 95.50 79 TYR A CA 1
ATOM 600 C C . TYR A 1 79 ? 9.177 -3.164 0.418 1.00 95.50 79 TYR A C 1
ATOM 602 O O . TYR A 1 79 ? 8.825 -2.890 1.559 1.00 95.50 79 TYR A O 1
ATOM 610 N N . LEU A 1 80 ? 8.939 -4.351 -0.138 1.00 96.06 80 LEU A N 1
ATOM 611 C CA . LEU A 1 80 ? 8.282 -5.437 0.586 1.00 96.06 80 LEU A CA 1
ATOM 612 C C . LEU A 1 80 ? 9.075 -5.828 1.838 1.00 96.06 80 LEU A C 1
ATOM 614 O O . LEU A 1 80 ? 8.482 -5.955 2.910 1.00 96.06 80 LEU A O 1
ATOM 618 N N . ASP A 1 81 ? 10.399 -5.939 1.717 1.00 95.44 81 ASP A N 1
ATOM 619 C CA . ASP A 1 81 ? 11.284 -6.239 2.846 1.00 95.44 81 ASP A CA 1
ATOM 620 C C . ASP A 1 81 ? 11.274 -5.110 3.884 1.00 95.44 81 ASP A C 1
ATOM 622 O O . ASP A 1 81 ? 11.127 -5.353 5.084 1.00 95.44 81 ASP A O 1
ATOM 626 N N . TYR A 1 82 ? 11.383 -3.858 3.428 1.00 94.44 82 TYR A N 1
ATOM 627 C CA . TYR A 1 82 ? 11.311 -2.689 4.300 1.00 94.44 82 TYR A CA 1
ATOM 628 C C . TYR A 1 82 ? 9.968 -2.600 5.036 1.00 94.44 82 TYR A C 1
ATOM 630 O O . TYR A 1 82 ? 9.946 -2.426 6.254 1.00 94.44 82 TYR A O 1
ATOM 638 N N . ALA A 1 83 ? 8.853 -2.752 4.322 1.00 94.44 83 ALA A N 1
ATOM 639 C CA . ALA A 1 83 ? 7.513 -2.664 4.885 1.00 94.44 83 ALA A CA 1
ATOM 640 C C . ALA A 1 83 ? 7.257 -3.766 5.919 1.00 94.44 83 ALA A C 1
ATOM 642 O O . ALA A 1 83 ? 6.632 -3.501 6.947 1.00 94.44 83 ALA A O 1
ATOM 643 N N . GLU A 1 84 ? 7.777 -4.975 5.694 1.00 94.50 84 GLU A N 1
ATOM 644 C CA . GLU A 1 84 ? 7.698 -6.057 6.674 1.00 94.50 84 GLU A CA 1
ATOM 645 C C . GLU A 1 84 ? 8.489 -5.718 7.947 1.00 94.50 84 GLU A C 1
ATOM 647 O O . GLU A 1 84 ? 7.932 -5.766 9.045 1.00 94.50 84 GLU A O 1
ATOM 652 N N . GLN A 1 85 ? 9.756 -5.310 7.808 1.00 94.06 85 GLN A N 1
ATOM 653 C CA . GLN A 1 85 ? 10.642 -4.990 8.937 1.00 94.06 85 GLN A CA 1
ATOM 654 C C . GLN A 1 85 ? 10.142 -3.797 9.755 1.00 94.06 85 GLN A C 1
ATOM 656 O O . GLN A 1 85 ? 10.133 -3.837 10.983 1.00 94.06 85 GLN A O 1
ATOM 661 N N . ALA A 1 86 ? 9.694 -2.742 9.076 1.00 92.75 86 ALA A N 1
ATOM 662 C CA . ALA A 1 86 ? 9.178 -1.529 9.699 1.00 92.75 86 ALA A CA 1
ATOM 663 C C . ALA A 1 86 ? 7.700 -1.646 10.112 1.00 92.75 86 ALA A C 1
ATOM 665 O O . ALA A 1 86 ? 7.118 -0.663 10.570 1.00 92.75 86 ALA A O 1
ATOM 666 N N . ARG A 1 87 ? 7.081 -2.829 9.954 1.00 94.44 87 ARG A N 1
ATOM 667 C CA . ARG A 1 87 ? 5.679 -3.105 10.319 1.00 94.44 87 ARG A CA 1
ATOM 668 C C . ARG A 1 87 ? 4.687 -2.141 9.645 1.00 94.44 87 ARG A C 1
ATOM 670 O O . ARG A 1 87 ? 3.636 -1.819 10.198 1.00 94.44 87 ARG A O 1
ATOM 677 N N . ILE A 1 88 ? 5.002 -1.693 8.432 1.00 93.06 88 ILE A N 1
ATOM 678 C CA . ILE A 1 88 ? 4.188 -0.746 7.666 1.00 93.06 88 ILE A CA 1
ATOM 679 C C . ILE A 1 88 ? 2.958 -1.466 7.111 1.00 93.06 88 ILE A C 1
ATOM 681 O O . ILE A 1 88 ? 3.043 -2.579 6.599 1.00 93.06 88 ILE A O 1
ATOM 685 N N . THR A 1 89 ? 1.803 -0.804 7.180 1.00 95.19 89 THR A N 1
ATOM 686 C CA . THR A 1 89 ? 0.574 -1.262 6.519 1.00 95.19 89 THR A CA 1
ATOM 687 C C . THR A 1 89 ? 0.437 -0.559 5.165 1.00 95.19 89 THR A C 1
ATOM 689 O O . THR A 1 89 ? 0.089 0.625 5.139 1.00 95.19 89 THR A O 1
ATOM 692 N N . PRO A 1 90 ? 0.709 -1.233 4.030 1.00 93.25 90 PRO A N 1
ATOM 693 C CA . PRO A 1 90 ? 0.612 -0.598 2.721 1.00 93.25 90 PRO A CA 1
ATOM 694 C C . PRO A 1 90 ? -0.848 -0.286 2.374 1.00 93.25 90 PRO A C 1
ATOM 696 O O . PRO A 1 90 ? -1.753 -1.088 2.621 1.00 93.25 90 PRO A O 1
ATOM 699 N N . LYS A 1 91 ? -1.094 0.875 1.761 1.00 92.19 91 LYS A N 1
ATOM 700 C CA . LYS A 1 91 ? -2.431 1.319 1.328 1.00 92.19 91 LYS A CA 1
ATOM 701 C C . LYS A 1 91 ? -2.819 0.694 -0.017 1.00 92.19 91 LYS A C 1
ATOM 703 O O . LYS A 1 91 ? -3.037 1.391 -0.994 1.00 92.19 91 LYS A O 1
ATOM 708 N N . VAL A 1 92 ? -2.897 -0.632 -0.080 1.00 93.00 92 VAL A N 1
ATOM 709 C CA . VAL A 1 92 ? -3.012 -1.384 -1.347 1.00 93.00 92 VAL A CA 1
ATOM 710 C C . VAL A 1 92 ? -4.232 -1.052 -2.209 1.00 93.00 92 VAL A C 1
ATOM 712 O O . VAL A 1 92 ? -4.180 -1.231 -3.418 1.00 93.00 92 VAL A O 1
ATOM 715 N N . PHE A 1 93 ? -5.315 -0.530 -1.628 1.00 92.88 93 PHE A N 1
ATOM 716 C CA . PHE A 1 93 ? -6.522 -0.166 -2.380 1.00 92.88 93 PHE A CA 1
ATOM 717 C C . PHE A 1 93 ? -6.363 1.071 -3.273 1.00 92.88 93 PHE A C 1
ATOM 719 O O . PHE A 1 93 ? -7.242 1.329 -4.087 1.00 92.88 93 PHE A O 1
ATOM 726 N N . SER A 1 94 ? -5.262 1.820 -3.151 1.00 89.00 94 SER A N 1
ATOM 727 C CA . SER A 1 94 ? -4.918 2.884 -4.102 1.00 89.00 94 SER A CA 1
ATOM 728 C C . SER A 1 94 ? -4.118 2.382 -5.309 1.00 89.00 94 SER A C 1
ATOM 730 O O . SER A 1 94 ? -3.831 3.172 -6.208 1.00 89.00 94 SER A O 1
ATOM 732 N N . LEU A 1 95 ? -3.734 1.099 -5.348 1.00 89.56 95 LEU A N 1
ATOM 733 C CA . LEU A 1 95 ? -2.946 0.556 -6.450 1.00 89.56 95 LEU A CA 1
ATOM 734 C C . LEU A 1 95 ? -3.808 0.357 -7.704 1.00 89.56 95 LEU A C 1
ATOM 736 O O . LEU A 1 95 ? -4.895 -0.228 -7.623 1.00 89.56 95 LEU A O 1
ATOM 740 N N . PRO A 1 96 ? -3.323 0.783 -8.883 1.00 88.62 96 PRO A N 1
ATOM 741 C CA . PRO A 1 96 ? -4.044 0.583 -10.129 1.00 88.62 96 PRO A CA 1
ATOM 742 C C . PRO A 1 96 ? -4.150 -0.909 -10.466 1.00 88.62 96 PRO A C 1
ATOM 744 O O . PRO A 1 96 ? -3.224 -1.684 -10.237 1.00 88.62 96 PRO A O 1
ATOM 747 N N . GLY A 1 97 ? -5.289 -1.306 -11.036 1.00 87.38 97 GLY A N 1
ATOM 748 C CA . GLY A 1 97 ? -5.529 -2.681 -11.487 1.00 87.38 97 GLY A CA 1
ATOM 749 C C . GLY A 1 97 ? -5.956 -3.669 -10.395 1.00 87.38 97 GLY A C 1
ATOM 750 O O . GLY A 1 97 ? -6.278 -4.811 -10.720 1.00 87.38 97 GLY A O 1
ATOM 751 N N . LEU A 1 98 ? -6.027 -3.262 -9.120 1.00 92.50 98 LEU A N 1
ATOM 752 C CA . LEU A 1 98 ? -6.552 -4.120 -8.056 1.00 92.50 98 LEU A CA 1
ATOM 753 C C . LEU A 1 98 ? -8.081 -4.248 -8.152 1.00 92.50 98 LEU A C 1
ATOM 755 O O . LEU A 1 98 ? -8.819 -3.319 -7.836 1.00 92.50 98 LEU A O 1
ATOM 759 N N . ASN A 1 99 ? -8.565 -5.443 -8.494 1.00 92.12 99 ASN A N 1
ATOM 760 C CA . ASN A 1 99 ? -9.954 -5.838 -8.260 1.00 92.12 99 ASN A CA 1
ATOM 761 C C . ASN A 1 99 ? -10.009 -6.756 -7.033 1.00 92.12 99 ASN A C 1
ATOM 763 O O . ASN A 1 99 ? -9.784 -7.962 -7.135 1.00 92.12 99 ASN A O 1
ATOM 767 N N . TYR A 1 100 ? -10.288 -6.176 -5.863 1.00 92.69 100 TYR A N 1
ATOM 768 C CA . TYR A 1 100 ? -10.243 -6.916 -4.602 1.00 92.69 100 TYR A CA 1
ATOM 769 C C . TYR A 1 100 ? -11.296 -8.026 -4.508 1.00 92.69 100 TYR A C 1
ATOM 771 O O . TYR A 1 100 ? -10.992 -9.091 -3.978 1.00 92.69 100 TYR A O 1
ATOM 779 N N . ALA A 1 101 ? -12.499 -7.811 -5.050 1.00 92.81 101 ALA A N 1
ATOM 780 C CA . ALA A 1 101 ? -13.545 -8.833 -5.053 1.00 92.81 101 ALA A CA 1
ATOM 781 C C . ALA A 1 101 ? -13.071 -10.074 -5.818 1.00 92.81 101 ALA A C 1
ATOM 783 O O . ALA A 1 101 ? -12.999 -11.161 -5.256 1.00 92.81 101 ALA A O 1
ATOM 784 N N . ARG A 1 102 ? -12.596 -9.879 -7.053 1.00 92.50 102 ARG A N 1
ATOM 785 C CA . ARG A 1 102 ? -12.048 -10.969 -7.866 1.00 92.50 102 ARG A CA 1
ATOM 786 C C . ARG A 1 102 ? -10.830 -11.628 -7.216 1.00 92.50 102 ARG A C 1
ATOM 788 O O . ARG A 1 102 ? -10.672 -12.841 -7.310 1.00 92.50 102 ARG A O 1
ATOM 795 N N . LEU A 1 103 ? -9.960 -10.846 -6.577 1.00 93.62 103 LEU A N 1
ATOM 796 C CA . LEU A 1 103 ? -8.775 -11.371 -5.901 1.00 93.62 103 LEU A CA 1
ATOM 797 C C . LEU A 1 103 ? -9.156 -12.307 -4.752 1.00 93.62 103 LEU A C 1
ATOM 799 O O . LEU A 1 103 ? -8.621 -13.405 -4.648 1.00 93.62 103 LEU A O 1
ATOM 803 N N . ARG A 1 104 ? -10.101 -11.884 -3.914 1.00 93.50 104 ARG A N 1
ATOM 804 C CA . ARG A 1 104 ? -10.627 -12.689 -2.812 1.00 93.50 104 ARG A CA 1
ATOM 805 C C . ARG A 1 104 ? -11.223 -14.000 -3.323 1.00 93.50 104 ARG A C 1
ATOM 807 O O . ARG A 1 104 ? -10.895 -15.057 -2.802 1.00 93.50 104 ARG A O 1
ATOM 814 N N . ASP A 1 105 ? -12.021 -13.924 -4.384 1.00 92.69 105 ASP A N 1
ATOM 815 C CA . ASP A 1 105 ? -12.709 -15.089 -4.942 1.00 92.69 105 ASP A CA 1
ATOM 816 C C . ASP A 1 105 ? -11.737 -16.088 -5.614 1.00 92.69 105 ASP A C 1
ATOM 818 O O . ASP A 1 105 ? -12.078 -17.250 -5.814 1.00 92.69 105 ASP A O 1
ATOM 822 N N . THR A 1 106 ? -10.515 -15.658 -5.958 1.00 92.12 106 THR A N 1
ATOM 823 C CA . THR A 1 106 ? -9.511 -16.486 -6.658 1.00 92.12 106 THR A CA 1
ATOM 824 C C . THR A 1 106 ? -8.327 -16.907 -5.790 1.00 92.12 106 THR A C 1
ATOM 826 O O . THR A 1 106 ? -7.641 -17.871 -6.127 1.00 92.12 106 THR A O 1
ATOM 829 N N . VAL A 1 107 ? -8.074 -16.220 -4.673 1.00 95.50 107 VAL A N 1
ATOM 830 C CA . VAL A 1 107 ? -6.929 -16.473 -3.788 1.00 95.50 107 VAL A CA 1
ATOM 831 C C . VAL A 1 107 ? -7.424 -16.730 -2.358 1.00 95.50 107 VAL A C 1
ATOM 833 O O . VAL A 1 107 ? -7.487 -15.798 -1.549 1.00 95.50 107 VAL A O 1
ATOM 836 N N . PRO A 1 108 ? -7.707 -18.000 -1.990 1.00 95.50 108 PRO A N 1
ATOM 837 C CA . PRO A 1 108 ? -8.297 -18.348 -0.691 1.00 95.50 108 PRO A CA 1
ATOM 838 C C . PRO A 1 108 ? -7.485 -17.878 0.522 1.00 95.50 108 PRO A C 1
ATOM 840 O O . PRO A 1 108 ? -8.038 -17.573 1.574 1.00 95.50 108 PRO A O 1
ATOM 843 N N . ALA A 1 109 ? -6.157 -17.792 0.398 1.00 95.81 109 ALA A N 1
ATOM 844 C CA . ALA A 1 109 ? -5.306 -17.287 1.473 1.00 95.81 109 ALA A CA 1
ATOM 845 C C . ALA A 1 109 ? -5.579 -15.804 1.794 1.00 95.81 109 ALA A C 1
ATOM 847 O O . ALA A 1 109 ? -5.566 -15.416 2.961 1.00 95.81 109 ALA A O 1
ATOM 848 N N . ILE A 1 110 ? -5.855 -14.979 0.776 1.00 96.56 110 ILE A N 1
ATOM 849 C CA . ILE A 1 110 ? -6.195 -13.560 0.956 1.00 96.56 110 ILE A CA 1
ATOM 850 C C . ILE A 1 110 ? -7.608 -13.420 1.522 1.00 96.56 110 ILE A C 1
ATOM 852 O O . ILE A 1 110 ? -7.836 -12.546 2.361 1.00 96.56 110 ILE A O 1
ATOM 856 N N . ASP A 1 111 ? -8.534 -14.290 1.116 1.00 97.06 111 ASP A N 1
ATOM 857 C CA . ASP A 1 111 ? -9.887 -14.319 1.673 1.00 97.06 111 ASP A CA 1
ATOM 858 C C . ASP A 1 111 ? -9.883 -14.615 3.177 1.00 97.06 111 ASP A C 1
ATOM 860 O O . ASP A 1 111 ? -10.374 -13.803 3.960 1.00 97.06 111 ASP A O 1
ATOM 864 N N . ARG A 1 112 ? -9.178 -15.669 3.608 1.00 97.75 112 ARG A N 1
ATOM 865 C CA . ARG A 1 112 ? -8.996 -15.995 5.037 1.00 97.75 112 ARG A CA 1
ATOM 866 C C . ARG A 1 112 ? -8.396 -14.837 5.842 1.00 97.75 112 ARG A C 1
ATOM 868 O O . ARG A 1 112 ? -8.788 -14.593 6.983 1.00 97.75 112 ARG A O 1
ATOM 875 N N . LEU A 1 113 ? -7.447 -14.091 5.267 1.00 97.81 113 LEU A N 1
ATOM 876 C CA . LEU A 1 113 ? -6.907 -12.880 5.903 1.00 97.81 113 LEU A CA 1
ATOM 877 C C . LEU A 1 113 ? -7.956 -11.761 5.994 1.00 97.81 113 LEU A C 1
ATOM 879 O O . LEU A 1 113 ? -7.986 -11.022 6.979 1.00 97.81 113 LEU A O 1
ATOM 883 N N . GLY A 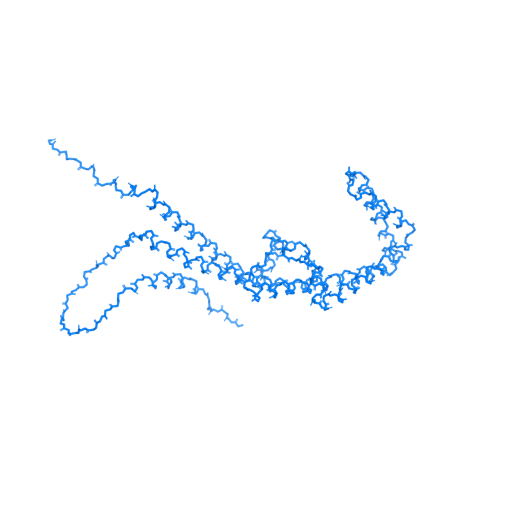1 114 ? -8.832 -11.645 4.995 1.00 97.12 114 GLY A N 1
ATOM 884 C CA . GLY A 1 114 ? -9.993 -10.758 5.021 1.00 97.12 114 GLY A CA 1
ATOM 885 C C . GLY A 1 114 ? -10.996 -11.126 6.117 1.00 97.12 114 GLY A C 1
ATOM 886 O O . GLY A 1 114 ? -11.431 -10.243 6.856 1.00 97.12 114 GLY A O 1
ATOM 887 N N . GLU A 1 115 ? -11.317 -12.409 6.275 1.00 97.62 115 GLU A N 1
ATOM 888 C CA . GLU A 1 115 ? -12.170 -12.914 7.359 1.00 97.62 115 GLU A CA 1
ATOM 889 C C . GLU A 1 115 ? -11.565 -12.624 8.732 1.00 97.62 115 GLU A C 1
ATOM 891 O O . GLU A 1 115 ? -12.240 -12.084 9.610 1.00 97.62 115 GLU A O 1
ATOM 896 N N . ARG A 1 116 ? -10.265 -12.886 8.902 1.00 98.00 116 ARG A N 1
ATOM 897 C CA . ARG A 1 116 ? -9.548 -12.582 10.144 1.00 98.00 116 ARG A CA 1
ATOM 898 C C . ARG A 1 116 ? -9.586 -11.093 10.484 1.00 98.00 116 ARG A C 1
ATOM 900 O O . ARG A 1 116 ? -9.785 -10.735 11.644 1.00 98.00 116 ARG A O 1
ATOM 907 N N . LEU A 1 117 ? -9.407 -10.218 9.496 1.00 98.19 117 LEU A N 1
ATOM 908 C CA . LEU A 1 117 ? -9.536 -8.777 9.706 1.00 98.19 117 LEU A CA 1
ATOM 909 C C . LEU A 1 117 ? -10.970 -8.375 10.064 1.00 98.19 117 LEU A C 1
ATOM 911 O O . LEU A 1 117 ? -11.152 -7.492 10.905 1.00 98.19 117 LEU A O 1
ATOM 915 N N . ARG A 1 118 ? -11.981 -9.002 9.455 1.00 98.25 118 ARG A N 1
ATOM 916 C CA . ARG A 1 118 ? -13.387 -8.752 9.789 1.00 98.25 118 ARG A CA 1
ATOM 917 C C . ARG A 1 118 ? -13.661 -9.105 11.249 1.00 98.25 118 ARG A C 1
ATOM 919 O O . ARG A 1 118 ? -14.094 -8.232 11.993 1.00 98.25 118 ARG A O 1
ATOM 926 N N . ALA A 1 119 ? -13.266 -10.301 11.681 1.00 98.31 119 ALA A N 1
ATOM 927 C CA . ALA A 1 119 ? -13.393 -10.736 13.070 1.00 98.31 119 ALA A CA 1
ATOM 928 C C . ALA A 1 119 ? -12.648 -9.804 14.047 1.00 98.31 119 ALA A C 1
ATOM 930 O O . ALA A 1 119 ? -13.194 -9.401 15.073 1.00 98.31 119 ALA A O 1
ATOM 931 N N . ALA A 1 120 ? -11.419 -9.387 13.717 1.00 98.38 120 ALA A N 1
ATOM 932 C CA . ALA A 1 120 ? -10.667 -8.438 14.543 1.00 98.38 120 ALA A CA 1
ATOM 933 C C . ALA A 1 120 ? -11.326 -7.046 14.597 1.00 98.38 120 ALA A C 1
ATOM 935 O O . ALA A 1 120 ? -11.296 -6.379 15.630 1.00 98.38 120 ALA A O 1
ATOM 936 N N . SER A 1 121 ? -11.943 -6.609 13.498 1.00 98.19 121 SER A N 1
ATOM 937 C CA . SER A 1 121 ? -12.669 -5.337 13.429 1.00 98.19 121 SER A CA 1
ATOM 938 C C . SER A 1 121 ? -13.972 -5.377 14.225 1.00 98.19 121 SER A C 1
ATOM 940 O O . SER A 1 121 ? -14.293 -4.397 14.894 1.00 98.19 121 SER A O 1
ATOM 942 N N . GLU A 1 122 ? -14.697 -6.493 14.191 1.00 98.19 122 GLU A N 1
ATOM 943 C CA . GLU A 1 122 ? -15.902 -6.724 14.994 1.00 98.19 122 GLU A CA 1
ATOM 944 C C . GLU A 1 122 ? -15.569 -6.751 16.487 1.00 98.19 122 GLU A C 1
ATOM 946 O O . GLU A 1 122 ? -16.195 -6.028 17.260 1.00 98.19 122 GLU A O 1
ATOM 951 N N . ALA A 1 123 ? -14.519 -7.478 16.883 1.00 97.81 123 ALA A N 1
ATOM 952 C CA . ALA A 1 123 ? -14.036 -7.493 18.263 1.00 97.81 123 ALA A CA 1
ATOM 953 C C . ALA A 1 123 ? -13.623 -6.091 18.744 1.00 97.81 123 ALA A C 1
ATOM 955 O O . ALA A 1 123 ? -14.011 -5.669 19.829 1.00 97.81 123 ALA A O 1
ATOM 956 N N . TYR A 1 124 ? -12.891 -5.331 17.922 1.00 98.12 124 TYR A N 1
ATOM 957 C CA . TYR A 1 124 ? -12.549 -3.942 18.240 1.00 98.12 124 TYR A CA 1
ATOM 958 C C . TYR A 1 124 ? -13.796 -3.057 18.367 1.00 98.12 124 TYR A C 1
ATOM 960 O O . TYR A 1 124 ? -13.894 -2.258 19.292 1.00 98.12 124 TYR A O 1
ATOM 968 N N . THR A 1 125 ? -14.778 -3.226 17.482 1.00 97.38 125 THR A N 1
ATOM 969 C CA . THR A 1 125 ? -16.046 -2.481 17.530 1.00 97.38 125 THR A CA 1
ATOM 970 C C . THR A 1 125 ? -16.848 -2.805 18.789 1.00 97.38 125 THR A C 1
ATOM 972 O O . THR A 1 125 ? -17.429 -1.901 19.382 1.00 97.38 125 THR A O 1
ATOM 975 N N . ALA A 1 126 ? -16.842 -4.062 19.241 1.00 98.00 126 ALA A N 1
ATOM 976 C CA . ALA A 1 126 ? -17.447 -4.444 20.513 1.00 98.00 126 ALA A CA 1
ATOM 977 C C . ALA A 1 126 ? -16.796 -3.703 21.693 1.00 98.00 126 ALA A C 1
ATOM 979 O O . ALA A 1 126 ? -17.513 -3.223 22.565 1.00 98.00 126 ALA A O 1
ATOM 980 N N . ILE A 1 127 ? -15.468 -3.521 21.678 1.00 97.81 127 ILE A N 1
ATOM 981 C CA . ILE A 1 127 ? -14.784 -2.688 22.677 1.00 97.81 127 ILE A CA 1
ATOM 982 C C . ILE A 1 127 ? -15.193 -1.217 22.557 1.00 97.81 127 ILE A C 1
ATOM 984 O O . ILE A 1 127 ? -15.459 -0.582 23.572 1.00 97.81 127 ILE A O 1
ATOM 988 N N . LEU A 1 128 ? -15.299 -0.664 21.345 1.00 97.62 128 LEU A N 1
ATOM 989 C CA . LEU A 1 128 ? -15.743 0.726 21.178 1.00 97.62 128 LEU A CA 1
ATOM 990 C C . LEU A 1 128 ? -17.141 0.963 21.759 1.00 97.62 128 LEU A C 1
ATOM 992 O O . LEU A 1 128 ? -17.350 1.967 22.432 1.00 97.62 128 LEU A O 1
ATOM 996 N N . ARG A 1 129 ? -18.057 0.007 21.571 1.00 97.25 129 ARG A N 1
ATOM 997 C CA . ARG A 1 129 ? -19.420 0.030 22.128 1.00 97.25 129 ARG A CA 1
ATOM 998 C C . ARG A 1 129 ? -19.487 -0.038 23.653 1.00 97.25 129 ARG A C 1
ATOM 1000 O O . ARG A 1 129 ? -20.565 0.146 24.206 1.00 97.25 129 ARG A O 1
ATOM 1007 N N . THR A 1 130 ? -18.374 -0.294 24.341 1.00 96.75 130 THR A N 1
ATOM 1008 C CA . THR A 1 130 ? -18.344 -0.187 25.807 1.00 96.75 130 THR A CA 1
ATOM 1009 C C . THR A 1 130 ? -18.393 1.266 26.284 1.00 96.75 130 THR A C 1
ATOM 1011 O O . THR A 1 130 ? -18.793 1.509 27.420 1.00 96.75 130 THR A O 1
ATOM 1014 N N . ASP A 1 131 ? -18.037 2.241 25.433 1.00 96.38 131 ASP A N 1
ATOM 1015 C CA . ASP A 1 131 ? -18.283 3.654 25.725 1.00 96.38 131 ASP A CA 1
ATOM 1016 C C . ASP A 1 131 ? -19.750 4.007 25.402 1.00 96.38 131 ASP A C 1
ATOM 1018 O O . ASP A 1 131 ? -20.194 3.797 24.268 1.00 96.38 131 ASP A O 1
ATOM 1022 N N . PRO A 1 132 ? -20.509 4.581 26.354 1.00 95.19 132 PRO A N 1
ATOM 1023 C CA . PRO A 1 132 ? -21.936 4.855 26.180 1.00 95.19 132 PRO A CA 1
ATOM 1024 C C . PRO A 1 132 ? -22.237 5.889 25.088 1.00 95.19 132 PRO A C 1
ATOM 1026 O O . PRO A 1 132 ? -23.374 5.980 24.634 1.00 95.19 132 PRO A O 1
ATOM 1029 N N . GLN A 1 133 ? -21.250 6.686 24.662 1.00 95.44 133 GLN A N 1
ATOM 1030 C CA . GLN A 1 133 ? -21.431 7.678 23.602 1.00 95.44 133 GLN A CA 1
ATOM 1031 C C . GLN A 1 133 ? -21.141 7.120 22.204 1.00 95.44 133 GLN A C 1
ATOM 1033 O O . GLN A 1 133 ? -21.402 7.819 21.224 1.00 95.44 133 GLN A O 1
ATOM 1038 N N . TYR A 1 134 ? -20.609 5.896 22.082 1.00 97.00 134 TYR A N 1
ATOM 1039 C CA . TYR A 1 134 ? -20.143 5.368 20.798 1.00 97.00 134 TYR A CA 1
ATOM 1040 C C . TYR A 1 134 ? -21.225 5.385 19.718 1.00 97.00 134 TYR A C 1
ATOM 1042 O O . TYR A 1 134 ? -20.977 5.915 18.636 1.00 97.00 134 TYR A O 1
ATOM 1050 N N . ASP A 1 135 ? -22.413 4.839 19.995 1.00 96.69 135 ASP A N 1
ATOM 1051 C CA . ASP A 1 135 ? -23.460 4.725 18.975 1.00 96.69 135 ASP A CA 1
ATOM 1052 C C . ASP A 1 135 ? -23.955 6.107 18.526 1.00 96.69 135 ASP A C 1
ATOM 1054 O O . ASP A 1 135 ? -24.134 6.322 17.330 1.00 96.69 135 ASP A O 1
ATOM 1058 N N . THR A 1 136 ? -24.076 7.076 19.440 1.00 96.81 136 THR A N 1
ATOM 1059 C CA . THR A 1 136 ? -24.450 8.462 19.108 1.00 96.81 136 THR A CA 1
ATOM 1060 C C . THR A 1 136 ? -23.404 9.132 18.214 1.00 96.81 136 THR A C 1
ATOM 1062 O O . THR A 1 136 ? -23.740 9.681 17.166 1.00 96.81 136 THR A O 1
ATOM 1065 N N . ILE A 1 137 ? -22.122 9.050 18.588 1.00 96.31 137 ILE A N 1
ATOM 1066 C CA . ILE A 1 137 ? -21.008 9.611 17.802 1.00 96.31 137 ILE A CA 1
ATOM 1067 C C . ILE A 1 137 ? -20.936 8.923 16.426 1.00 96.31 137 ILE A C 1
ATOM 1069 O O . ILE A 1 137 ? -20.712 9.557 15.392 1.00 96.31 137 ILE A O 1
ATOM 1073 N N . HIS A 1 138 ? -21.154 7.607 16.388 1.00 96.56 138 HIS A N 1
ATOM 1074 C CA . HIS A 1 138 ? -21.108 6.837 15.154 1.00 96.56 138 HIS A CA 1
ATOM 1075 C C . HIS A 1 138 ? -22.282 7.130 14.218 1.00 96.56 138 HIS A C 1
ATOM 1077 O O . HIS A 1 138 ? -22.081 7.233 13.009 1.00 96.56 138 HIS A O 1
ATOM 1083 N N . GLN A 1 139 ? -23.489 7.312 14.749 1.00 96.38 139 GLN A N 1
ATOM 1084 C CA . GLN A 1 139 ? -24.647 7.726 13.959 1.00 96.38 139 GLN A CA 1
ATOM 1085 C C . GLN A 1 139 ? -24.424 9.099 13.320 1.00 96.38 139 GLN A C 1
ATOM 1087 O O . GLN A 1 139 ? -24.688 9.251 12.129 1.00 96.38 139 GLN A O 1
ATOM 1092 N N . GLU A 1 140 ? -23.855 10.059 14.056 1.00 96.12 140 GLU A N 1
ATOM 1093 C CA . GLU A 1 140 ? -23.496 11.370 13.500 1.00 96.12 140 GLU A CA 1
ATOM 1094 C C . GLU A 1 140 ? -22.439 11.242 12.393 1.00 96.12 140 GLU A C 1
ATOM 1096 O O . GLU A 1 140 ? -22.572 11.836 11.325 1.00 96.12 140 GLU A O 1
ATOM 1101 N N . TYR A 1 141 ? -21.423 10.394 12.581 1.00 93.69 141 TYR A N 1
ATOM 1102 C CA . TYR A 1 141 ? -20.452 10.092 11.523 1.00 93.69 141 TYR A CA 1
ATOM 1103 C C . TYR A 1 141 ? -21.107 9.550 10.248 1.00 93.69 141 TYR A C 1
ATOM 1105 O O . TYR A 1 141 ? -20.743 9.956 9.142 1.00 93.69 141 TYR A O 1
ATOM 1113 N N . VAL A 1 142 ? -22.067 8.633 10.391 1.00 95.12 142 VAL A N 1
ATOM 1114 C CA . VAL A 1 142 ? -22.812 8.078 9.255 1.00 95.12 142 VAL A CA 1
ATOM 1115 C C . VAL A 1 142 ? -23.682 9.154 8.598 1.00 95.12 142 VAL A C 1
ATOM 1117 O O . VAL A 1 142 ? -23.701 9.229 7.371 1.00 95.12 142 VAL A O 1
ATOM 1120 N N . ALA A 1 143 ? -24.344 10.008 9.383 1.00 94.06 143 ALA A N 1
ATOM 1121 C CA . ALA A 1 143 ? -25.189 11.094 8.886 1.00 94.06 143 ALA A CA 1
ATOM 1122 C C . ALA A 1 143 ? -24.399 12.169 8.121 1.00 94.06 143 ALA A C 1
ATOM 1124 O O . ALA A 1 143 ? -24.902 12.730 7.150 1.00 94.06 143 ALA A O 1
ATOM 1125 N N . LEU A 1 144 ? -23.149 12.427 8.514 1.00 93.56 144 LEU A N 1
ATOM 1126 C CA . LEU A 1 144 ? -22.258 13.373 7.835 1.00 93.56 144 LEU A CA 1
ATOM 1127 C C . LEU A 1 144 ? -21.683 12.836 6.517 1.00 93.56 144 LEU A C 1
ATOM 1129 O O . LEU A 1 144 ? -21.070 13.580 5.751 1.00 93.56 144 LEU A O 1
ATOM 1133 N N . ARG A 1 145 ? -21.872 11.550 6.201 1.00 90.12 145 ARG A N 1
ATOM 1134 C CA . ARG A 1 145 ? -21.299 10.949 4.994 1.00 90.12 145 ARG A CA 1
ATOM 1135 C C . ARG A 1 145 ? -21.905 11.567 3.728 1.00 90.12 145 ARG A C 1
ATOM 1137 O O . ARG A 1 145 ? -23.034 11.272 3.358 1.00 90.12 145 ARG A O 1
ATOM 1144 N N . GLY A 1 146 ? -21.104 12.359 3.014 1.00 86.19 146 GLY A N 1
ATOM 1145 C CA . GLY A 1 146 ? -21.520 13.035 1.777 1.00 86.19 146 GLY A CA 1
ATOM 1146 C C . GLY A 1 146 ? -22.143 14.417 1.996 1.00 86.19 146 GLY A C 1
ATOM 1147 O O . GLY A 1 146 ? -22.515 15.071 1.023 1.00 86.19 146 GLY A O 1
ATOM 1148 N N . VAL A 1 147 ? -22.212 14.879 3.245 1.00 91.44 147 VAL A N 1
ATOM 1149 C 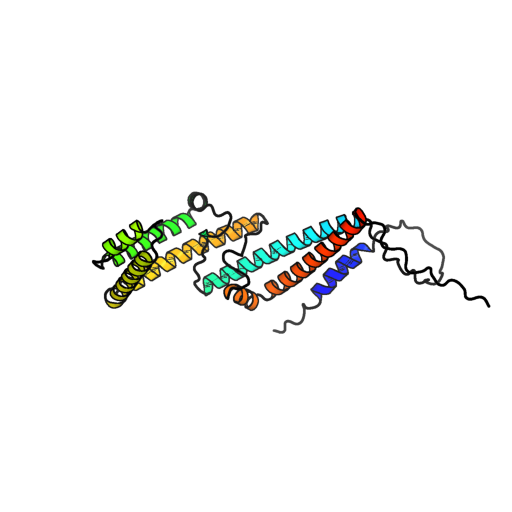CA . VAL A 1 147 ? -22.591 16.246 3.609 1.00 91.44 147 VAL A CA 1
ATOM 1150 C C . VAL A 1 147 ? -21.323 17.099 3.663 1.00 91.44 147 VAL A C 1
ATOM 1152 O O . VAL A 1 147 ? -20.284 16.620 4.097 1.00 91.44 147 VAL A O 1
ATOM 1155 N N . LYS A 1 148 ? -21.381 18.353 3.199 1.00 90.75 148 LYS A N 1
ATOM 1156 C CA . LYS A 1 148 ? -20.267 19.309 3.318 1.00 90.75 148 LYS A CA 1
ATOM 1157 C C . LYS A 1 148 ? -20.519 20.242 4.495 1.00 90.75 148 LYS A C 1
ATOM 1159 O O . LYS A 1 148 ? -20.997 21.356 4.300 1.00 90.75 148 LYS A O 1
ATOM 1164 N N . ASP A 1 149 ? -20.216 19.767 5.697 1.00 94.62 149 ASP A N 1
ATOM 1165 C CA . ASP A 1 149 ? -20.360 20.533 6.936 1.00 94.62 149 ASP A CA 1
ATOM 1166 C C . ASP A 1 149 ? -19.101 20.371 7.793 1.00 94.62 149 ASP A C 1
ATOM 1168 O O . ASP A 1 149 ? -18.978 19.466 8.621 1.00 94.62 149 ASP A O 1
ATOM 1172 N N . SER A 1 150 ? -18.129 21.253 7.557 1.00 93.44 150 SER A N 1
ATOM 1173 C CA . SER A 1 150 ? -16.811 21.173 8.190 1.00 93.44 150 SER A CA 1
ATOM 1174 C C . SER A 1 150 ? -16.857 21.359 9.706 1.00 93.44 150 SER A C 1
ATOM 1176 O O . SER A 1 150 ? -15.987 20.854 10.416 1.00 93.44 150 SER A O 1
ATOM 1178 N N . GLU A 1 151 ? -17.839 22.107 10.210 1.00 95.81 151 GLU A N 1
ATOM 1179 C CA . GLU A 1 151 ? -17.969 22.365 11.641 1.00 95.81 151 GLU A CA 1
ATOM 1180 C C . GLU A 1 151 ? -18.450 21.105 12.360 1.00 95.81 151 GLU A C 1
ATOM 1182 O O . GLU A 1 151 ? -17.790 20.641 13.296 1.00 95.81 151 GLU A O 1
ATOM 1187 N N . ARG A 1 152 ? -19.526 20.482 11.862 1.00 95.06 152 ARG A N 1
ATOM 1188 C CA . ARG A 1 152 ? -20.025 19.215 12.410 1.00 95.06 152 ARG A CA 1
ATOM 1189 C C . ARG A 1 152 ? -19.022 18.080 12.252 1.00 95.06 152 ARG A C 1
ATOM 1191 O O . ARG A 1 152 ? -18.837 17.297 13.183 1.00 95.06 152 ARG A O 1
ATOM 1198 N N . GLU A 1 153 ? -18.315 18.011 11.125 1.00 94.94 153 GLU A N 1
ATOM 1199 C CA . GLU A 1 153 ? -17.222 17.051 10.926 1.00 94.94 153 GLU A CA 1
ATOM 1200 C C . GLU A 1 153 ? -16.120 17.205 11.985 1.00 94.94 153 GLU A C 1
ATOM 1202 O O . GLU A 1 153 ? -15.657 16.213 12.560 1.00 94.94 153 GLU A O 1
ATOM 1207 N N . SER A 1 154 ? -15.715 18.445 12.274 1.00 94.88 154 SER A N 1
ATOM 1208 C CA . SER A 1 154 ? -14.703 18.747 13.289 1.00 94.88 154 SER A CA 1
ATOM 1209 C C . SER A 1 154 ? -15.186 18.400 14.700 1.00 94.88 154 SER A C 1
ATOM 1211 O O . SER A 1 154 ? -14.468 17.737 15.456 1.00 94.88 154 SER A O 1
ATOM 1213 N N . ALA A 1 155 ? -16.423 18.772 15.043 1.00 96.25 155 ALA A N 1
ATOM 1214 C CA . ALA A 1 155 ? -17.033 18.456 16.331 1.00 96.25 155 ALA A CA 1
ATOM 1215 C C . ALA A 1 155 ? -17.135 16.938 16.550 1.00 96.25 155 ALA A C 1
ATOM 1217 O O . ALA A 1 155 ? -16.680 16.416 17.570 1.00 96.25 155 ALA A O 1
ATOM 1218 N N . ASN A 1 156 ? -17.625 16.199 15.553 1.00 95.81 156 ASN A N 1
ATOM 1219 C CA . ASN A 1 156 ? -17.731 14.747 15.625 1.00 95.81 156 ASN A CA 1
ATOM 1220 C C . ASN A 1 156 ? -16.355 14.065 15.757 1.00 95.81 156 ASN A C 1
ATOM 1222 O O . ASN A 1 156 ? -16.178 13.126 16.538 1.00 95.81 156 ASN A O 1
ATOM 1226 N N . LYS A 1 157 ? -15.332 14.579 15.062 1.00 95.56 157 LYS A N 1
ATOM 1227 C CA . LYS A 1 157 ? -13.944 14.124 15.231 1.00 95.56 157 LYS A CA 1
ATOM 1228 C C . LYS A 1 157 ? -13.437 14.354 16.659 1.00 95.56 157 LYS A C 1
ATOM 1230 O O . LYS A 1 157 ? -12.761 13.484 17.211 1.00 95.56 157 LYS A O 1
ATOM 1235 N N . MET A 1 158 ? -13.760 15.493 17.270 1.00 97.12 158 MET A N 1
ATOM 1236 C CA . MET A 1 158 ? -13.415 15.771 18.667 1.00 97.12 158 MET A CA 1
ATOM 1237 C C . MET A 1 158 ? -14.112 14.811 19.632 1.00 97.12 158 MET A C 1
ATOM 1239 O O . MET A 1 158 ? -13.455 14.296 20.540 1.00 97.12 158 MET A O 1
ATOM 1243 N N . HIS A 1 159 ? -15.388 14.494 19.405 1.00 97.00 159 HIS A N 1
ATOM 1244 C CA . HIS A 1 159 ? -16.104 13.497 20.200 1.00 97.00 159 HIS A CA 1
ATOM 1245 C C . HIS A 1 159 ? -15.460 12.107 20.105 1.00 97.00 159 HIS A C 1
ATOM 1247 O O . HIS A 1 159 ? -15.219 11.476 21.136 1.00 97.00 159 HIS A O 1
ATOM 1253 N N . TYR A 1 160 ? -15.070 11.664 18.906 1.00 97.06 160 TYR A N 1
ATOM 1254 C CA . TYR A 1 160 ? -14.296 10.428 18.746 1.00 97.06 160 TYR A CA 1
ATOM 1255 C C . TYR A 1 160 ? -12.964 10.460 19.503 1.00 97.06 160 TYR A C 1
ATOM 1257 O O . TYR A 1 160 ? -12.626 9.497 20.188 1.00 97.06 160 TYR A O 1
ATOM 1265 N N . ASN A 1 161 ? -12.210 11.560 19.419 1.00 97.31 161 ASN A N 1
ATOM 1266 C CA . ASN A 1 161 ? -10.934 11.690 20.128 1.00 97.31 161 ASN A CA 1
ATOM 1267 C C . ASN A 1 161 ? -11.110 11.579 21.650 1.00 97.31 161 ASN A C 1
ATOM 1269 O O . ASN A 1 161 ? -10.322 10.899 22.310 1.00 97.31 161 ASN A O 1
ATOM 1273 N N . GLN A 1 162 ? -12.151 12.209 22.200 1.00 97.31 162 GLN A N 1
ATOM 1274 C CA . GLN A 1 162 ? -12.491 12.124 23.622 1.00 97.31 162 GLN A CA 1
ATOM 1275 C C . GLN A 1 162 ? -12.883 10.697 24.022 1.00 97.31 162 GLN A C 1
ATOM 1277 O O . GLN A 1 162 ? -12.386 10.186 25.024 1.00 97.31 162 GLN A O 1
ATOM 1282 N N . MET A 1 163 ? -13.709 10.030 23.213 1.00 97.62 163 MET A N 1
ATOM 1283 C CA . MET A 1 163 ? -14.088 8.630 23.413 1.00 97.62 163 MET A CA 1
ATOM 1284 C C . MET A 1 163 ? -12.862 7.708 23.419 1.00 97.62 163 MET A C 1
ATOM 1286 O O . MET A 1 163 ? -12.676 6.924 24.346 1.00 97.62 163 MET A O 1
ATOM 1290 N N . TYR A 1 164 ? -11.962 7.842 22.440 1.00 97.25 164 TYR A N 1
ATOM 1291 C CA . TYR A 1 164 ? -10.724 7.058 22.400 1.00 97.25 164 TYR A CA 1
ATOM 1292 C C . TYR A 1 164 ? -9.807 7.335 23.596 1.00 97.25 164 TYR A C 1
ATOM 1294 O O . TYR A 1 164 ? -9.143 6.417 24.075 1.00 97.25 164 TYR A O 1
ATOM 1302 N N . ALA A 1 165 ? -9.749 8.576 24.090 1.00 96.88 165 ALA A N 1
ATOM 1303 C CA . ALA A 1 165 ? -8.977 8.908 25.284 1.00 96.88 165 ALA A CA 1
ATOM 1304 C C . ALA A 1 165 ? -9.539 8.215 26.536 1.00 96.88 165 ALA A C 1
ATOM 1306 O O . ALA A 1 165 ? -8.768 7.632 27.298 1.00 96.88 165 ALA A O 1
ATOM 1307 N N . ARG A 1 166 ? -10.868 8.211 26.710 1.00 96.88 166 ARG A N 1
ATOM 1308 C CA . ARG A 1 166 ? -11.533 7.491 27.808 1.00 96.88 166 ARG A CA 1
ATOM 1309 C C . ARG A 1 166 ? -11.313 5.987 27.720 1.00 96.88 166 ARG A C 1
ATOM 1311 O O . ARG A 1 166 ? -10.910 5.387 28.710 1.00 96.88 166 ARG A O 1
ATOM 1318 N N . LEU A 1 167 ? -11.507 5.392 26.542 1.00 97.38 167 LEU A N 1
ATOM 1319 C CA . LEU A 1 167 ? -11.285 3.959 26.328 1.00 97.38 167 LEU A CA 1
ATOM 1320 C C . LEU A 1 167 ? -9.839 3.559 26.629 1.00 97.38 167 LEU A C 1
ATOM 1322 O O . LEU A 1 167 ? -9.616 2.568 27.312 1.00 97.38 167 LEU A O 1
ATOM 1326 N N . ARG A 1 168 ? -8.854 4.358 26.203 1.00 96.88 168 ARG A N 1
ATOM 1327 C CA . ARG A 1 168 ? -7.443 4.092 26.514 1.00 96.88 168 ARG A CA 1
ATOM 1328 C C . ARG A 1 168 ? -7.137 4.166 28.012 1.00 96.88 168 ARG A C 1
ATOM 1330 O O . ARG A 1 168 ? -6.290 3.419 28.484 1.00 96.88 168 ARG A O 1
ATOM 1337 N N . ALA A 1 169 ? -7.790 5.068 28.742 1.00 96.00 169 ALA A N 1
ATOM 1338 C CA . ALA A 1 169 ? -7.568 5.236 30.176 1.00 96.00 169 ALA A CA 1
ATOM 1339 C C . ALA A 1 169 ? -8.328 4.206 31.031 1.00 96.00 169 ALA A C 1
ATOM 1341 O O . ALA A 1 169 ? -7.841 3.826 32.092 1.00 96.00 169 ALA A O 1
ATOM 1342 N N . GLY A 1 170 ? -9.520 3.786 30.596 1.00 94.44 170 GLY A N 1
ATOM 1343 C CA . GLY A 1 170 ? -10.463 3.020 31.415 1.00 94.44 170 GLY A CA 1
ATOM 1344 C C . GLY A 1 170 ? -10.754 1.594 30.948 1.00 94.44 170 GLY A C 1
ATOM 1345 O O . GLY A 1 170 ? -11.373 0.848 31.700 1.00 94.44 170 GLY A O 1
ATOM 1346 N N . ASN A 1 171 ? -10.338 1.197 29.741 1.00 96.62 171 ASN A N 1
ATOM 1347 C CA . ASN A 1 171 ? -10.596 -0.138 29.203 1.00 96.62 171 ASN A CA 1
ATOM 1348 C C . ASN A 1 171 ? -9.273 -0.849 28.836 1.00 96.62 171 ASN A C 1
ATOM 1350 O O . ASN A 1 171 ? -8.660 -0.509 27.819 1.00 96.62 171 ASN A O 1
ATOM 1354 N N . PRO A 1 172 ? -8.830 -1.853 29.619 1.00 96.62 172 PRO A N 1
ATOM 1355 C CA . PRO A 1 172 ? -7.565 -2.547 29.371 1.00 96.62 172 PRO A CA 1
ATOM 1356 C C . PRO A 1 172 ? -7.552 -3.344 28.056 1.00 96.62 172 PRO A C 1
ATOM 1358 O O . PRO A 1 172 ? -6.480 -3.584 27.502 1.00 96.62 172 PRO A O 1
ATOM 1361 N N . ASP A 1 173 ? -8.718 -3.707 27.516 1.00 97.50 173 ASP A N 1
ATOM 1362 C CA . ASP A 1 173 ? -8.838 -4.478 26.275 1.00 97.50 173 ASP A CA 1
ATOM 1363 C C . ASP A 1 173 ? -8.802 -3.603 25.012 1.00 97.50 173 ASP A C 1
ATOM 1365 O O . ASP A 1 173 ? -8.666 -4.125 23.899 1.00 97.50 173 ASP A O 1
ATOM 1369 N N . TYR A 1 174 ? -8.880 -2.274 25.158 1.00 97.88 174 TYR A N 1
ATOM 1370 C CA . TYR A 1 174 ? -8.902 -1.333 24.036 1.00 97.88 174 TYR A CA 1
ATOM 1371 C C . TYR A 1 174 ? -7.640 -1.398 23.173 1.00 97.88 174 TYR A C 1
ATOM 1373 O O . TYR A 1 174 ? -7.730 -1.664 21.970 1.00 97.88 174 TYR A O 1
ATOM 1381 N N . GLU A 1 175 ? -6.464 -1.181 23.764 1.00 97.44 175 GLU A N 1
ATOM 1382 C CA . GLU A 1 175 ? -5.209 -1.160 23.006 1.00 97.44 175 GLU A CA 1
ATOM 1383 C C . GLU A 1 175 ? -4.883 -2.548 22.407 1.00 97.44 175 GLU A C 1
ATOM 1385 O O . GLU A 1 175 ? -4.599 -2.622 21.209 1.00 97.44 175 GLU A O 1
ATOM 1390 N N . PRO A 1 176 ? -5.040 -3.679 23.135 1.00 98.00 176 PRO A N 1
ATOM 1391 C CA . PRO A 1 176 ? -4.887 -5.014 22.549 1.00 98.00 176 PRO A CA 1
ATOM 1392 C C . PRO A 1 176 ? -5.848 -5.311 21.389 1.00 98.00 176 PRO A C 1
ATOM 1394 O O . PRO A 1 176 ? -5.467 -5.967 20.414 1.00 98.00 176 PRO A O 1
ATOM 1397 N N . ALA A 1 177 ? -7.109 -4.871 21.459 1.00 98.06 177 ALA A N 1
ATOM 1398 C CA . ALA A 1 177 ? -8.058 -5.049 20.359 1.00 98.06 177 ALA A CA 1
ATOM 1399 C C . ALA A 1 177 ? -7.681 -4.197 19.136 1.00 98.06 177 ALA A C 1
ATOM 1401 O O . ALA A 1 177 ? -7.737 -4.687 18.003 1.00 98.06 177 ALA A O 1
ATOM 1402 N N . LEU A 1 178 ? -7.242 -2.955 19.359 1.00 97.31 178 LEU A N 1
ATOM 1403 C CA . LEU A 1 178 ? -6.762 -2.062 18.306 1.00 97.31 178 LEU A CA 1
ATOM 1404 C C . LEU A 1 178 ? -5.527 -2.632 17.596 1.00 97.31 178 LEU A C 1
ATOM 1406 O O . LEU A 1 178 ? -5.495 -2.674 16.365 1.00 97.31 178 LEU A O 1
ATOM 1410 N N . GLU A 1 179 ? -4.546 -3.128 18.349 1.00 97.62 179 GLU A N 1
ATOM 1411 C CA . GLU A 1 179 ? -3.334 -3.734 17.793 1.00 97.62 179 GLU A CA 1
ATOM 1412 C C . GLU A 1 179 ? -3.633 -5.017 17.012 1.00 97.62 179 GLU A C 1
ATOM 1414 O O . GLU A 1 179 ? -3.125 -5.201 15.904 1.00 97.62 179 GLU A O 1
ATOM 1419 N N . ARG A 1 180 ? -4.538 -5.876 17.507 1.00 97.94 180 ARG A N 1
ATOM 1420 C CA . ARG A 1 180 ? -4.988 -7.063 16.754 1.00 97.94 180 ARG A CA 1
ATOM 1421 C C . ARG A 1 180 ? -5.636 -6.690 15.423 1.00 97.94 180 ARG A C 1
ATOM 1423 O O . ARG A 1 180 ? -5.368 -7.344 14.414 1.00 97.94 180 ARG A O 1
ATOM 1430 N N . LYS A 1 181 ? -6.461 -5.639 15.404 1.00 98.25 181 LYS A N 1
ATOM 1431 C CA . LYS A 1 181 ? -7.069 -5.121 14.173 1.00 98.25 181 LYS A CA 1
ATOM 1432 C C . LYS A 1 181 ? -6.006 -4.585 13.210 1.00 98.25 181 LYS A C 1
ATOM 1434 O O . LYS A 1 181 ? -6.007 -4.976 12.043 1.00 98.25 181 LYS A O 1
ATOM 1439 N N . ARG A 1 182 ? -5.097 -3.727 13.690 1.00 97.94 182 ARG A N 1
ATOM 1440 C CA . ARG A 1 182 ? -3.993 -3.161 12.891 1.00 97.94 182 ARG A CA 1
ATOM 1441 C C . ARG A 1 182 ? -3.122 -4.258 12.291 1.00 97.94 182 ARG A C 1
ATOM 1443 O O . ARG A 1 182 ? -2.801 -4.212 11.108 1.00 97.94 182 ARG A O 1
ATOM 1450 N N . GLU A 1 183 ? -2.798 -5.281 13.075 1.00 98.06 183 GLU A N 1
ATOM 1451 C CA . GLU A 1 183 ? -1.988 -6.395 12.599 1.00 98.06 183 GLU A CA 1
ATOM 1452 C C . GLU A 1 183 ? -2.708 -7.240 11.548 1.00 98.06 183 GLU A C 1
ATOM 1454 O O . GLU A 1 183 ? -2.106 -7.607 10.538 1.00 98.06 183 GLU A O 1
ATOM 1459 N N . ALA A 1 184 ? -3.995 -7.534 11.746 1.00 98.38 184 ALA A N 1
ATOM 1460 C CA . ALA A 1 184 ? -4.778 -8.251 10.746 1.00 98.38 184 ALA A CA 1
ATOM 1461 C C . ALA A 1 184 ? -4.859 -7.463 9.425 1.00 98.38 184 ALA A C 1
ATOM 1463 O O . ALA A 1 184 ? -4.748 -8.046 8.344 1.00 98.38 184 ALA A O 1
ATOM 1464 N N . GLU A 1 185 ? -4.986 -6.135 9.503 1.00 98.25 185 GLU A N 1
ATOM 1465 C CA . GLU A 1 185 ? -4.993 -5.264 8.328 1.00 98.25 185 GLU A CA 1
ATOM 1466 C C . GLU A 1 185 ? -3.642 -5.275 7.614 1.00 98.25 185 GLU A C 1
ATOM 1468 O O . GLU A 1 185 ? -3.593 -5.471 6.396 1.00 98.25 185 GLU A O 1
ATOM 1473 N N . ARG A 1 186 ? -2.549 -5.136 8.369 1.00 98.06 186 ARG A N 1
ATOM 1474 C CA . ARG A 1 186 ? -1.183 -5.205 7.850 1.00 98.06 186 ARG A CA 1
ATOM 1475 C C . ARG A 1 186 ? -0.937 -6.511 7.107 1.00 98.06 186 ARG A C 1
ATOM 1477 O O . ARG A 1 186 ? -0.495 -6.479 5.963 1.00 98.06 186 ARG A O 1
ATOM 1484 N N . GLN A 1 187 ? -1.256 -7.648 7.726 1.00 97.94 187 GLN A N 1
ATOM 1485 C CA . GLN A 1 187 ? -1.040 -8.971 7.136 1.00 97.94 187 GLN A CA 1
ATOM 1486 C C . GLN A 1 187 ? -1.829 -9.151 5.837 1.00 97.94 187 GLN A C 1
ATOM 1488 O O . GLN A 1 187 ? -1.261 -9.583 4.832 1.00 97.94 187 GLN A O 1
ATOM 1493 N N . ARG A 1 188 ? -3.111 -8.761 5.820 1.00 97.94 188 ARG A N 1
ATOM 1494 C CA . ARG A 1 188 ? -3.934 -8.788 4.603 1.00 97.94 188 ARG A CA 1
ATOM 1495 C C . ARG A 1 188 ? -3.332 -7.905 3.510 1.00 97.94 188 ARG A C 1
ATOM 1497 O O . ARG A 1 188 ? -3.173 -8.357 2.380 1.00 97.94 188 ARG A O 1
ATOM 1504 N N . ASN A 1 189 ? -2.999 -6.657 3.829 1.00 97.81 189 ASN A N 1
ATOM 1505 C CA . ASN A 1 189 ? -2.510 -5.707 2.834 1.00 97.81 189 ASN A CA 1
ATOM 1506 C C . ASN A 1 189 ? -1.129 -6.114 2.298 1.00 97.81 189 ASN A C 1
ATOM 1508 O O . ASN A 1 189 ? -0.899 -6.022 1.097 1.00 97.81 189 ASN A O 1
ATOM 1512 N N . MET A 1 190 ? -0.238 -6.631 3.146 1.00 97.88 190 MET A N 1
ATOM 1513 C CA . MET A 1 190 ? 1.043 -7.189 2.703 1.00 97.88 190 MET A CA 1
ATOM 1514 C C . MET A 1 190 ? 0.848 -8.384 1.767 1.00 97.88 190 MET A C 1
ATOM 1516 O O . MET A 1 190 ? 1.508 -8.453 0.734 1.00 97.88 190 MET A O 1
ATOM 1520 N N . ALA A 1 191 ? -0.081 -9.295 2.072 1.00 97.56 191 ALA A N 1
ATOM 1521 C CA . ALA A 1 191 ? -0.377 -10.432 1.201 1.00 97.56 191 ALA A CA 1
ATOM 1522 C C . ALA A 1 191 ? -0.928 -9.994 -0.167 1.00 97.56 191 ALA A C 1
ATOM 1524 O O . ALA A 1 191 ? -0.488 -10.506 -1.195 1.00 97.56 191 ALA A O 1
ATOM 1525 N N . ILE A 1 192 ? -1.835 -9.009 -0.191 1.00 97.38 192 ILE A N 1
ATOM 1526 C CA . ILE A 1 192 ? -2.351 -8.418 -1.436 1.00 97.38 192 ILE A CA 1
ATOM 1527 C C . ILE A 1 192 ? -1.213 -7.791 -2.244 1.00 97.38 192 ILE A C 1
ATOM 1529 O O . ILE A 1 192 ? -1.098 -8.059 -3.437 1.00 97.38 192 ILE A O 1
ATOM 1533 N N . LEU A 1 193 ? -0.358 -6.984 -1.608 1.00 96.75 193 LEU A N 1
ATOM 1534 C CA . LEU A 1 193 ? 0.749 -6.328 -2.299 1.00 96.75 193 LEU A CA 1
ATOM 1535 C C . LEU A 1 193 ? 1.720 -7.350 -2.897 1.00 96.75 193 LEU A C 1
ATOM 1537 O O . LEU A 1 193 ? 2.060 -7.235 -4.069 1.00 96.75 193 LEU A O 1
ATOM 1541 N N . ARG A 1 194 ? 2.121 -8.371 -2.126 1.00 96.81 194 ARG A N 1
ATOM 1542 C CA . ARG A 1 194 ? 2.989 -9.457 -2.615 1.00 96.81 194 ARG A CA 1
ATOM 1543 C C . ARG A 1 194 ? 2.373 -10.160 -3.820 1.00 96.81 194 ARG A C 1
ATOM 1545 O O . ARG A 1 194 ? 3.053 -10.331 -4.824 1.00 96.81 194 ARG A O 1
ATOM 1552 N N . TYR A 1 195 ? 1.082 -10.491 -3.751 1.00 96.25 195 TYR A N 1
ATOM 1553 C CA . TYR A 1 195 ? 0.372 -11.092 -4.877 1.00 96.25 195 TYR A CA 1
ATOM 1554 C C . TYR A 1 195 ? 0.395 -10.192 -6.118 1.00 96.25 195 TYR A C 1
ATOM 1556 O O . TYR A 1 195 ? 0.663 -10.670 -7.216 1.00 96.25 195 TYR A O 1
ATOM 1564 N N . MET A 1 196 ? 0.133 -8.890 -5.963 1.00 95.56 196 MET A N 1
ATOM 1565 C CA . MET A 1 196 ? 0.161 -7.953 -7.088 1.00 95.56 196 MET A CA 1
ATOM 1566 C C . MET A 1 196 ? 1.559 -7.832 -7.697 1.00 95.56 196 MET A C 1
ATOM 1568 O O . MET A 1 196 ? 1.684 -7.853 -8.919 1.00 95.56 196 MET A O 1
ATOM 1572 N N . VAL A 1 197 ? 2.598 -7.732 -6.867 1.00 95.69 197 VAL A N 1
ATOM 1573 C CA . VAL A 1 197 ? 3.993 -7.663 -7.323 1.00 95.69 197 VAL A CA 1
ATOM 1574 C C . VAL A 1 197 ? 4.362 -8.919 -8.116 1.00 95.69 197 VAL A C 1
ATOM 1576 O O . VAL A 1 197 ? 4.870 -8.793 -9.229 1.00 95.69 197 VAL A O 1
ATOM 1579 N N . ASP A 1 198 ? 4.031 -10.111 -7.616 1.00 95.31 198 ASP A N 1
ATOM 1580 C CA . ASP A 1 198 ? 4.277 -11.374 -8.327 1.00 95.31 198 ASP A CA 1
ATOM 1581 C C . ASP A 1 198 ? 3.464 -11.479 -9.624 1.00 95.31 198 ASP A C 1
ATOM 1583 O O . ASP A 1 198 ? 3.988 -11.858 -10.675 1.00 95.31 198 ASP A O 1
ATOM 1587 N N . TYR A 1 199 ? 2.181 -11.114 -9.591 1.00 94.06 199 TYR A N 1
ATOM 1588 C CA . TYR A 1 199 ? 1.312 -11.167 -10.765 1.00 94.06 199 TYR A CA 1
ATOM 1589 C C . TYR A 1 199 ? 1.819 -10.253 -11.890 1.00 94.06 199 TYR A C 1
ATOM 1591 O O . TYR A 1 199 ? 1.921 -10.678 -13.039 1.00 94.06 199 TYR A O 1
ATOM 1599 N N . TYR A 1 200 ? 2.188 -9.010 -11.574 1.00 94.75 200 TYR A N 1
ATOM 1600 C CA . TYR A 1 200 ? 2.758 -8.092 -12.562 1.00 94.75 200 TYR A CA 1
ATOM 1601 C C . TYR A 1 200 ? 4.152 -8.546 -13.011 1.00 94.75 200 TYR A C 1
ATOM 1603 O O . TYR A 1 200 ? 4.443 -8.536 -14.209 1.00 94.75 200 TYR A O 1
ATOM 1611 N N . GLY A 1 201 ? 4.980 -9.022 -12.076 1.00 92.38 201 GLY A N 1
ATOM 1612 C CA . GLY A 1 201 ? 6.322 -9.530 -12.349 1.00 92.38 201 GLY A CA 1
ATOM 1613 C C . GLY A 1 201 ? 6.327 -10.701 -13.333 1.00 92.38 201 GLY A C 1
ATOM 1614 O O . GLY A 1 201 ? 7.051 -10.660 -14.326 1.00 92.38 201 GLY A O 1
ATOM 1615 N N . THR A 1 202 ? 5.465 -11.700 -13.125 1.00 93.62 202 THR A N 1
ATOM 1616 C CA . THR A 1 202 ? 5.332 -12.871 -14.017 1.00 93.62 202 THR A CA 1
ATOM 1617 C C . THR A 1 202 ? 4.824 -12.514 -15.414 1.00 93.62 202 THR A C 1
ATOM 1619 O O . THR A 1 202 ? 5.157 -13.195 -16.383 1.00 93.62 202 THR A O 1
ATOM 1622 N N . LYS A 1 203 ? 4.049 -11.433 -15.551 1.00 93.62 203 LYS A N 1
ATOM 1623 C CA . LYS A 1 203 ? 3.595 -10.907 -16.848 1.00 93.62 203 LYS A CA 1
ATOM 1624 C C . LYS A 1 203 ? 4.609 -9.979 -17.523 1.00 93.62 203 LYS A C 1
ATOM 1626 O O . LYS A 1 203 ? 4.387 -9.580 -18.664 1.00 93.62 203 LYS A O 1
ATOM 1631 N N . GLY A 1 204 ? 5.703 -9.629 -16.844 1.00 93.31 204 GLY A N 1
ATOM 1632 C CA . GLY A 1 204 ? 6.654 -8.623 -17.320 1.00 93.31 204 GLY A CA 1
ATOM 1633 C C . GLY A 1 204 ? 6.041 -7.222 -17.406 1.00 93.31 204 GLY A C 1
ATOM 1634 O O . GLY A 1 204 ? 6.439 -6.424 -18.257 1.00 93.31 204 GLY A O 1
ATOM 1635 N N . TRP A 1 205 ? 5.039 -6.938 -16.572 1.00 94.75 205 TRP A N 1
ATOM 1636 C CA . TRP A 1 205 ? 4.346 -5.656 -16.508 1.00 94.75 205 TRP A CA 1
ATOM 1637 C C . TRP A 1 205 ? 4.876 -4.803 -15.359 1.00 94.75 205 TRP A C 1
ATOM 1639 O O . TRP A 1 205 ? 5.350 -5.312 -14.347 1.00 94.75 205 TRP A O 1
ATOM 1649 N N . ILE A 1 206 ? 4.749 -3.486 -15.509 1.00 94.44 206 ILE A N 1
ATOM 1650 C CA . ILE A 1 206 ? 5.123 -2.518 -14.478 1.00 94.44 206 ILE A CA 1
ATOM 1651 C C . ILE A 1 206 ? 3.927 -2.305 -13.553 1.00 94.44 206 ILE A C 1
ATOM 1653 O O . ILE A 1 206 ? 2.858 -1.885 -14.002 1.00 94.44 206 ILE A O 1
ATOM 1657 N N . LEU A 1 207 ? 4.116 -2.552 -12.259 1.00 94.69 207 LEU A N 1
ATOM 1658 C CA . LEU A 1 207 ? 3.169 -2.131 -11.230 1.00 94.69 207 LEU A CA 1
ATOM 1659 C C . LEU A 1 207 ? 3.567 -0.734 -10.750 1.00 94.69 207 LEU A C 1
ATOM 1661 O O . LEU A 1 207 ? 4.656 -0.567 -10.202 1.00 94.69 207 LEU A O 1
ATOM 1665 N N . SER A 1 208 ? 2.708 0.268 -10.951 1.00 91.62 208 SER A N 1
ATOM 1666 C CA . SER A 1 208 ? 3.026 1.656 -10.578 1.00 91.62 208 SER A CA 1
ATOM 1667 C C . SER A 1 208 ? 3.348 1.787 -9.088 1.00 91.62 208 SER A C 1
ATOM 1669 O O . SER A 1 208 ? 2.556 1.386 -8.237 1.00 91.62 208 SER A O 1
ATOM 1671 N N . THR A 1 209 ? 4.505 2.380 -8.791 1.00 90.06 209 THR A N 1
ATOM 1672 C CA . THR A 1 209 ? 5.001 2.634 -7.432 1.00 90.06 209 THR A CA 1
ATOM 1673 C C . THR A 1 209 ? 4.392 3.884 -6.803 1.00 90.06 209 THR A C 1
ATOM 1675 O O . THR A 1 209 ? 4.314 3.969 -5.580 1.00 90.06 209 THR A O 1
ATOM 1678 N N . ASP A 1 210 ? 3.919 4.836 -7.608 1.00 87.25 210 ASP A N 1
ATOM 1679 C CA . ASP A 1 210 ? 3.524 6.180 -7.161 1.00 87.25 210 ASP A CA 1
ATOM 1680 C C . ASP A 1 210 ? 2.499 6.216 -6.011 1.00 87.25 210 ASP A C 1
ATOM 1682 O O . ASP A 1 210 ? 2.677 7.033 -5.102 1.00 87.25 210 ASP A O 1
ATOM 1686 N N . PRO A 1 211 ? 1.466 5.343 -5.960 1.00 85.19 211 PRO A N 1
ATOM 1687 C CA . PRO A 1 211 ? 0.467 5.392 -4.890 1.00 85.19 211 PRO A CA 1
ATOM 1688 C C . PRO A 1 211 ? 1.015 5.077 -3.491 1.00 85.19 211 PRO A C 1
ATOM 1690 O O . PRO A 1 211 ? 0.385 5.443 -2.497 1.00 85.19 211 PRO A O 1
ATOM 1693 N N . LEU A 1 212 ? 2.150 4.376 -3.402 1.00 83.50 212 LEU A N 1
ATOM 1694 C CA . LEU A 1 212 ? 2.770 3.956 -2.136 1.00 83.50 212 LEU A CA 1
ATOM 1695 C C . LEU A 1 212 ? 4.159 4.564 -1.918 1.00 83.50 212 LEU A C 1
ATOM 1697 O O . LEU A 1 212 ? 4.587 4.727 -0.777 1.00 83.50 212 LEU A O 1
ATOM 1701 N N . LEU A 1 213 ? 4.851 4.893 -3.004 1.00 81.12 213 LEU A N 1
ATOM 1702 C CA . LEU A 1 213 ? 6.260 5.252 -3.054 1.00 81.12 213 LEU A CA 1
ATOM 1703 C C . LEU A 1 213 ? 6.451 6.455 -3.973 1.00 81.12 213 LEU A C 1
ATOM 1705 O O . LEU A 1 213 ? 7.121 6.390 -5.002 1.00 81.12 213 LEU A O 1
ATOM 1709 N N . SER A 1 214 ? 5.850 7.580 -3.597 1.00 75.12 214 SER A N 1
ATOM 1710 C CA . SER A 1 214 ? 6.175 8.844 -4.252 1.00 75.12 214 SER A CA 1
ATOM 1711 C C . SER A 1 214 ? 7.630 9.220 -3.954 1.00 75.12 214 SER A C 1
ATOM 1713 O O . SER A 1 214 ? 8.096 9.090 -2.818 1.00 75.12 214 SER A O 1
ATOM 1715 N N . ARG A 1 215 ? 8.344 9.723 -4.967 1.00 65.69 215 ARG A N 1
ATOM 1716 C CA . ARG A 1 215 ? 9.777 10.077 -4.898 1.00 65.69 215 ARG A CA 1
ATOM 1717 C C . ARG A 1 215 ? 10.127 11.080 -3.795 1.00 65.69 215 ARG A C 1
ATOM 1719 O O . ARG A 1 215 ? 11.270 11.150 -3.365 1.00 65.69 215 ARG A O 1
ATOM 1726 N N . PHE A 1 216 ? 9.151 11.853 -3.324 1.00 66.19 216 PHE A N 1
ATOM 1727 C CA . PHE A 1 216 ? 9.348 12.855 -2.273 1.00 66.19 216 PHE A CA 1
ATOM 1728 C C . PHE A 1 216 ? 9.098 12.318 -0.858 1.00 66.19 216 PHE A C 1
ATOM 1730 O O . PHE A 1 216 ? 9.186 13.064 0.115 1.00 66.19 216 PHE A O 1
ATOM 1737 N N . THR A 1 217 ? 8.763 11.035 -0.721 1.00 73.50 217 THR A N 1
ATOM 1738 C CA . THR A 1 217 ? 8.457 10.427 0.577 1.00 73.50 217 THR A CA 1
ATOM 1739 C C . THR A 1 217 ? 9.719 9.935 1.280 1.00 73.50 217 THR A C 1
ATOM 1741 O O . THR A 1 217 ? 10.708 9.564 0.649 1.00 73.50 217 THR A O 1
ATOM 1744 N N . SER A 1 218 ? 9.677 9.888 2.614 1.00 79.25 218 SER A N 1
ATOM 1745 C CA . SER A 1 218 ? 10.730 9.268 3.431 1.00 79.25 218 SER A CA 1
ATOM 1746 C C . SER A 1 218 ? 10.961 7.802 3.063 1.00 79.25 218 SER A C 1
ATOM 1748 O O . SER A 1 218 ? 12.100 7.348 3.075 1.00 79.25 218 SER A O 1
ATOM 1750 N N . ALA A 1 219 ? 9.899 7.094 2.667 1.00 79.62 219 ALA A N 1
ATOM 1751 C CA . ALA A 1 219 ? 9.984 5.720 2.196 1.00 79.62 219 ALA A CA 1
ATOM 1752 C C . ALA A 1 219 ? 10.924 5.594 0.990 1.00 79.62 219 ALA A C 1
ATOM 1754 O O . ALA A 1 219 ? 11.735 4.682 0.966 1.00 79.62 219 ALA A O 1
ATOM 1755 N N . TRP A 1 220 ? 10.884 6.529 0.035 1.00 82.56 220 TRP A N 1
ATOM 1756 C CA . TRP A 1 220 ? 11.773 6.491 -1.129 1.00 82.56 220 TRP A CA 1
ATOM 1757 C C . TRP A 1 220 ? 13.257 6.589 -0.741 1.00 82.56 220 TRP A C 1
ATOM 1759 O O . TRP A 1 220 ? 14.064 5.764 -1.162 1.00 82.56 220 TRP A O 1
ATOM 1769 N N . LYS A 1 221 ? 13.602 7.545 0.132 1.00 84.88 221 LYS A N 1
ATOM 1770 C CA . LYS A 1 221 ? 14.977 7.721 0.637 1.00 84.88 221 LYS A CA 1
ATOM 1771 C C . LYS A 1 221 ? 15.489 6.483 1.370 1.00 84.88 221 LYS A C 1
ATOM 1773 O O . LYS A 1 221 ? 16.652 6.115 1.242 1.00 84.88 221 LYS A O 1
ATOM 1778 N N . GLU A 1 222 ? 14.611 5.837 2.129 1.00 89.12 222 GLU A N 1
ATOM 1779 C CA . GLU A 1 222 ? 14.935 4.602 2.836 1.00 89.12 222 GLU A CA 1
ATOM 1780 C C . GLU A 1 222 ? 15.248 3.456 1.859 1.00 89.12 222 GLU A C 1
ATOM 1782 O O . GLU A 1 222 ? 16.185 2.692 2.088 1.00 89.12 222 GLU A O 1
ATOM 1787 N N . LEU A 1 223 ? 14.522 3.356 0.737 1.00 89.69 223 LEU A N 1
ATOM 1788 C CA . LEU A 1 223 ? 14.813 2.358 -0.299 1.00 89.69 223 LEU A CA 1
ATOM 1789 C C . LEU A 1 223 ? 16.167 2.602 -0.967 1.00 89.69 223 LEU A C 1
ATOM 1791 O O . LEU A 1 223 ? 16.928 1.652 -1.135 1.00 89.69 223 LEU A O 1
ATOM 1795 N N . GLU A 1 224 ? 16.489 3.850 -1.308 1.00 85.00 224 GLU A N 1
ATOM 1796 C CA . GLU A 1 224 ? 17.789 4.210 -1.894 1.00 85.00 224 GLU A CA 1
ATOM 1797 C C . GLU A 1 224 ? 18.950 3.922 -0.933 1.00 85.00 224 GLU A C 1
ATOM 1799 O O . GLU A 1 224 ? 19.976 3.382 -1.346 1.00 85.00 224 GLU A O 1
ATOM 1804 N N . GLY A 1 225 ? 18.774 4.214 0.361 1.00 88.69 225 GLY A N 1
ATOM 1805 C CA . GLY A 1 225 ? 19.765 3.891 1.389 1.00 88.69 225 GLY A CA 1
ATOM 1806 C C . GLY A 1 225 ? 19.988 2.384 1.551 1.00 88.69 225 GLY A C 1
ATOM 1807 O O . GLY A 1 225 ? 21.119 1.941 1.747 1.00 88.69 225 GLY A O 1
ATOM 1808 N N . ARG A 1 226 ? 18.924 1.582 1.426 1.00 92.44 226 ARG A N 1
ATOM 1809 C CA . ARG A 1 226 ? 18.990 0.111 1.498 1.00 92.44 226 ARG A CA 1
ATOM 1810 C C . ARG A 1 226 ? 19.545 -0.524 0.230 1.00 92.44 226 ARG A C 1
ATOM 1812 O O . ARG A 1 226 ? 20.194 -1.565 0.304 1.00 92.44 226 ARG A O 1
ATOM 1819 N N . CYS A 1 227 ? 19.266 0.069 -0.926 1.00 93.38 227 CYS A N 1
ATOM 1820 C CA . CYS A 1 227 ? 19.651 -0.458 -2.224 1.00 93.38 227 CYS A CA 1
ATOM 1821 C C . CYS A 1 227 ? 20.091 0.677 -3.165 1.00 93.38 227 CYS A C 1
ATOM 1823 O O . CYS A 1 227 ? 19.278 1.199 -3.933 1.00 93.38 227 CYS A O 1
ATOM 1825 N N . PRO A 1 228 ? 21.395 1.018 -3.173 1.00 92.75 228 PRO A N 1
ATOM 1826 C CA . PRO A 1 228 ? 21.937 2.063 -4.046 1.00 92.75 228 PRO A CA 1
ATOM 1827 C C . PRO A 1 228 ? 21.736 1.793 -5.545 1.00 92.75 228 PRO A C 1
ATOM 1829 O O . PRO A 1 228 ? 21.716 2.723 -6.348 1.00 92.75 228 PRO A O 1
ATOM 1832 N N . GLU A 1 229 ? 21.562 0.526 -5.936 1.00 94.00 229 GLU A N 1
ATOM 1833 C CA . GLU A 1 229 ? 21.290 0.124 -7.321 1.00 94.00 229 GLU A CA 1
ATOM 1834 C C . GLU A 1 229 ? 19.974 0.710 -7.858 1.00 94.00 229 GLU A C 1
ATOM 1836 O O . GLU A 1 229 ? 19.885 0.994 -9.050 1.00 94.00 229 GLU A O 1
ATOM 1841 N N . ILE A 1 230 ? 18.993 0.993 -6.989 1.00 92.88 230 ILE A N 1
ATOM 1842 C CA . ILE A 1 230 ? 17.773 1.722 -7.371 1.00 92.88 230 ILE A CA 1
ATOM 1843 C C . ILE A 1 230 ? 18.139 3.094 -7.951 1.00 92.88 230 ILE A C 1
ATOM 1845 O O . ILE A 1 230 ? 17.691 3.426 -9.048 1.00 92.88 230 ILE A O 1
ATOM 1849 N N . GLY A 1 231 ? 18.989 3.859 -7.257 1.00 89.62 231 GLY A N 1
ATOM 1850 C CA . GLY A 1 231 ? 19.436 5.176 -7.718 1.00 89.62 231 GLY A CA 1
ATOM 1851 C C . GLY A 1 231 ? 20.246 5.093 -9.015 1.00 89.62 231 GLY A C 1
ATOM 1852 O O . GLY A 1 231 ? 19.995 5.845 -9.952 1.00 89.62 231 GLY A O 1
ATOM 1853 N N . LEU A 1 232 ? 21.148 4.110 -9.125 1.00 92.31 232 LEU A N 1
ATOM 1854 C CA . LEU A 1 232 ? 21.943 3.899 -10.343 1.00 92.31 232 LEU A CA 1
ATOM 1855 C C . LEU A 1 232 ? 21.067 3.603 -11.569 1.00 92.31 232 LEU A C 1
ATOM 1857 O O . LEU A 1 232 ? 21.265 4.201 -12.627 1.00 92.31 232 LEU A O 1
ATOM 1861 N N . LEU A 1 233 ? 20.076 2.719 -11.428 1.00 93.94 233 LEU A N 1
ATOM 1862 C CA . LEU A 1 233 ? 19.138 2.396 -12.505 1.00 93.94 233 LEU A CA 1
ATOM 1863 C C . LEU A 1 233 ? 18.268 3.600 -12.884 1.00 93.94 233 LEU A C 1
ATOM 1865 O O . LEU A 1 233 ? 17.964 3.798 -14.060 1.00 93.94 233 LEU A O 1
ATOM 1869 N N . GLN A 1 234 ? 17.876 4.429 -11.913 1.00 91.88 234 GLN A N 1
ATOM 1870 C CA . GLN A 1 234 ? 17.143 5.667 -12.181 1.00 91.88 234 GLN A CA 1
ATOM 1871 C C . GLN A 1 234 ? 17.970 6.683 -12.967 1.00 91.88 234 GLN A C 1
ATOM 1873 O O . GLN A 1 234 ? 17.446 7.303 -13.902 1.00 91.88 234 GLN A O 1
ATOM 1878 N N . ASP A 1 235 ? 19.239 6.852 -12.607 1.00 92.69 235 ASP A N 1
ATOM 1879 C CA . ASP A 1 235 ? 20.161 7.744 -13.305 1.00 92.69 235 ASP A CA 1
ATOM 1880 C C . ASP A 1 235 ? 20.397 7.264 -14.739 1.00 92.69 235 ASP A C 1
ATOM 1882 O O . ASP A 1 235 ? 20.288 8.050 -15.686 1.00 92.69 235 ASP A O 1
ATOM 1886 N N . GLU A 1 236 ? 20.633 5.962 -14.920 1.00 94.50 236 GLU A N 1
ATOM 1887 C CA . GLU A 1 236 ? 20.796 5.346 -16.236 1.00 94.50 236 GLU A CA 1
ATOM 1888 C C . GLU A 1 236 ? 19.541 5.531 -17.101 1.00 94.50 236 GLU A C 1
ATOM 1890 O O . GLU A 1 236 ? 19.623 6.049 -18.217 1.00 94.50 236 GLU A O 1
ATOM 1895 N N . LEU A 1 237 ? 18.353 5.219 -16.573 1.00 95.62 237 LEU A N 1
ATOM 1896 C CA . LEU A 1 237 ? 17.082 5.445 -17.271 1.00 95.62 237 LEU A CA 1
ATOM 1897 C C . LEU A 1 237 ? 16.877 6.913 -17.650 1.00 95.62 237 LEU A C 1
ATOM 1899 O O . LEU A 1 237 ? 16.370 7.212 -18.734 1.00 95.62 237 LEU A O 1
ATOM 1903 N N . SER A 1 238 ? 17.271 7.843 -16.782 1.00 94.62 238 SER A N 1
ATOM 1904 C CA . SER A 1 238 ? 17.159 9.279 -17.046 1.00 94.62 238 SER A CA 1
ATOM 1905 C C . SER A 1 238 ? 18.062 9.711 -18.205 1.00 94.62 238 SER A C 1
ATOM 1907 O O . SER A 1 238 ? 17.621 10.465 -19.081 1.00 94.62 238 SER A O 1
ATOM 1909 N N . GLN A 1 239 ? 19.291 9.191 -18.264 1.00 96.12 239 GLN A N 1
ATOM 1910 C CA . GLN A 1 239 ? 20.223 9.430 -19.369 1.00 96.12 239 GLN A CA 1
ATOM 1911 C C . GLN A 1 239 ? 19.717 8.817 -20.680 1.00 96.12 239 GLN A C 1
ATOM 1913 O O . GLN A 1 239 ? 19.698 9.496 -21.707 1.00 96.12 239 GLN A O 1
ATOM 1918 N N . LEU A 1 240 ? 19.228 7.576 -20.651 1.00 95.56 240 LEU A N 1
ATOM 1919 C CA . LEU A 1 240 ? 18.698 6.898 -21.837 1.00 95.56 240 LEU A CA 1
ATOM 1920 C C . LEU A 1 240 ? 17.451 7.598 -22.387 1.00 95.56 240 LEU A C 1
ATOM 1922 O O . LEU A 1 240 ? 17.352 7.831 -23.590 1.00 95.56 240 LEU A O 1
ATOM 1926 N N . ARG A 1 241 ? 16.523 8.023 -21.522 1.00 95.62 241 ARG A N 1
ATOM 1927 C CA . ARG A 1 241 ? 15.342 8.808 -21.927 1.00 95.62 241 ARG A CA 1
ATOM 1928 C C . ARG A 1 241 ? 15.716 10.176 -22.491 1.00 95.62 241 ARG A C 1
ATOM 1930 O O . ARG A 1 241 ? 15.026 10.688 -23.372 1.00 95.62 241 ARG A O 1
ATOM 1937 N N . ARG A 1 242 ? 16.790 10.796 -21.995 1.00 95.81 242 ARG A N 1
ATOM 1938 C CA . ARG A 1 242 ? 17.342 12.022 -22.586 1.00 95.81 242 ARG A CA 1
ATOM 1939 C C . ARG A 1 242 ? 17.896 11.751 -23.987 1.00 95.81 242 ARG A C 1
ATOM 1941 O O . ARG A 1 242 ? 17.463 12.419 -24.917 1.00 95.81 242 ARG A O 1
ATOM 1948 N N . LEU A 1 243 ? 18.743 10.736 -24.152 1.00 94.50 243 LEU A N 1
ATOM 1949 C CA . LEU A 1 243 ? 19.278 10.343 -25.460 1.00 94.50 243 LEU A CA 1
ATOM 1950 C C . LEU A 1 243 ? 18.157 10.020 -26.459 1.00 94.50 243 LEU A C 1
ATOM 1952 O O . LEU A 1 243 ? 18.198 10.445 -27.610 1.00 94.50 243 LEU A O 1
ATOM 1956 N N . ARG A 1 244 ? 17.113 9.320 -26.007 1.00 95.00 244 ARG A N 1
ATOM 1957 C CA . ARG A 1 244 ? 15.930 9.000 -26.812 1.00 95.00 244 ARG A CA 1
ATOM 1958 C C . ARG A 1 244 ? 15.226 10.258 -27.313 1.00 95.00 244 ARG A C 1
ATOM 1960 O O . ARG A 1 244 ? 14.837 10.308 -28.477 1.00 95.00 244 ARG A O 1
ATOM 1967 N N . ARG A 1 245 ? 15.068 11.276 -26.458 1.00 94.56 245 ARG A N 1
ATOM 1968 C CA . ARG A 1 245 ? 14.512 12.582 -26.855 1.00 94.56 245 ARG A CA 1
ATOM 1969 C C . ARG A 1 245 ? 15.392 13.270 -27.895 1.00 9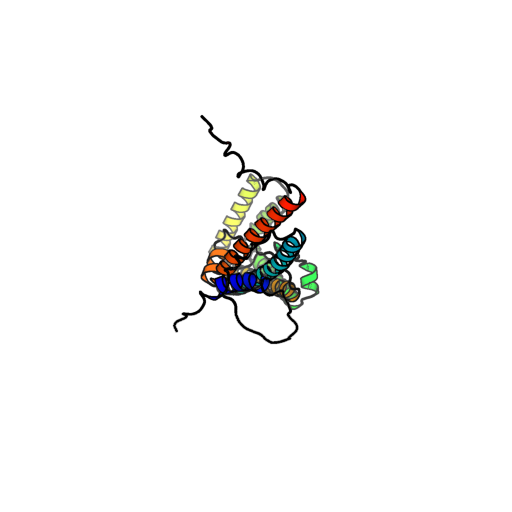4.56 245 ARG A C 1
ATOM 1971 O O . ARG A 1 245 ? 14.870 13.674 -28.926 1.00 94.56 245 ARG A O 1
ATOM 1978 N N . GLU A 1 246 ? 16.704 13.312 -27.679 1.00 93.69 246 GLU A N 1
ATOM 1979 C CA . GLU A 1 246 ? 17.658 13.928 -28.612 1.00 93.69 246 GLU A CA 1
ATOM 1980 C C . GLU A 1 246 ? 17.645 13.244 -29.993 1.00 93.69 246 GLU A C 1
ATOM 1982 O O . GLU A 1 246 ? 17.636 13.921 -31.021 1.00 93.69 246 GLU A O 1
ATOM 1987 N N . LEU A 1 247 ? 17.589 11.907 -30.044 1.00 91.31 247 LEU A N 1
ATOM 1988 C CA . LEU A 1 247 ? 17.462 11.161 -31.303 1.00 91.31 247 LEU A CA 1
ATOM 1989 C C . LEU A 1 247 ? 16.130 11.441 -32.006 1.00 91.31 247 LEU A C 1
ATOM 1991 O O . LEU A 1 247 ? 16.104 11.604 -33.224 1.00 91.31 247 LEU A O 1
ATOM 1995 N N . ASN A 1 248 ? 15.034 11.523 -31.250 1.00 91.31 248 ASN A N 1
ATOM 1996 C CA . ASN A 1 248 ? 13.722 11.844 -31.800 1.00 91.31 248 ASN A CA 1
ATOM 1997 C C . ASN A 1 248 ? 13.670 13.274 -32.361 1.00 91.31 248 ASN A C 1
ATOM 1999 O O . ASN A 1 248 ? 13.116 13.493 -33.431 1.00 91.31 248 ASN A O 1
ATOM 2003 N N . GLU A 1 249 ? 14.283 14.244 -31.682 1.00 92.19 249 GLU A N 1
ATOM 2004 C CA . GLU A 1 249 ? 14.405 15.615 -32.187 1.00 92.19 249 GLU A CA 1
ATOM 2005 C C . GLU A 1 249 ? 15.212 15.678 -33.488 1.00 92.19 249 GLU A C 1
ATOM 2007 O O . GLU A 1 249 ? 14.804 16.372 -34.416 1.00 92.19 249 GLU A O 1
ATOM 2012 N N . ARG A 1 250 ? 16.323 14.934 -33.594 1.00 88.69 250 ARG A N 1
ATOM 2013 C CA . ARG A 1 250 ? 17.100 14.838 -34.845 1.00 88.69 250 ARG A CA 1
ATOM 2014 C C . ARG A 1 250 ? 16.277 14.233 -35.978 1.00 88.69 250 ARG A C 1
ATOM 2016 O O . ARG A 1 250 ? 16.247 14.796 -37.065 1.00 88.69 250 ARG A O 1
ATOM 2023 N N . LEU A 1 251 ? 15.548 13.154 -35.695 1.00 87.88 251 LEU A N 1
ATOM 2024 C CA . LEU A 1 251 ? 14.668 12.507 -36.665 1.00 87.88 251 LEU A CA 1
ATOM 2025 C C . LEU A 1 251 ? 13.574 13.462 -37.173 1.00 87.88 251 LEU A C 1
ATOM 2027 O O . LEU A 1 251 ? 13.278 13.481 -38.365 1.00 87.88 251 LEU A O 1
ATOM 2031 N N . LEU A 1 252 ? 12.983 14.264 -36.282 1.00 88.00 252 LEU A N 1
ATOM 2032 C CA . LEU A 1 252 ? 12.003 15.284 -36.662 1.00 88.00 252 LEU A CA 1
ATOM 2033 C C . LEU A 1 252 ? 12.640 16.402 -37.499 1.00 88.00 252 LEU A C 1
ATOM 2035 O O . LEU A 1 252 ? 12.032 16.849 -38.467 1.00 88.00 252 LEU A O 1
ATOM 2039 N N . ARG A 1 253 ? 13.866 16.835 -37.176 1.00 86.44 253 ARG A N 1
ATOM 2040 C CA . ARG A 1 253 ? 14.591 17.834 -37.982 1.00 86.44 253 ARG A CA 1
ATOM 2041 C C . ARG A 1 253 ? 14.886 17.327 -39.391 1.00 86.44 253 ARG A C 1
ATOM 2043 O O . ARG A 1 253 ? 14.667 18.069 -40.337 1.00 86.44 253 ARG A O 1
ATOM 2050 N N . GLU A 1 254 ? 15.306 16.076 -39.545 1.00 81.31 254 GLU A N 1
ATOM 2051 C CA . GLU A 1 254 ? 15.527 15.475 -40.868 1.00 81.31 254 GLU A CA 1
ATOM 2052 C C . GLU A 1 254 ? 14.235 15.347 -41.684 1.00 81.31 254 GLU A C 1
ATOM 2054 O O . GLU A 1 254 ? 14.254 15.536 -42.896 1.00 81.31 254 GLU A O 1
ATOM 2059 N N . GLN A 1 255 ? 13.104 15.055 -41.034 1.00 79.88 255 GLN A N 1
ATOM 2060 C CA . GLN A 1 255 ? 11.812 14.909 -41.715 1.00 79.88 255 GLN A CA 1
ATOM 2061 C C . GLN A 1 255 ? 11.170 16.239 -42.111 1.00 79.88 255 GLN A C 1
ATOM 2063 O O . GLN A 1 255 ? 10.523 16.310 -43.152 1.00 79.88 255 GLN A O 1
ATOM 2068 N N . PHE A 1 256 ? 11.309 17.272 -41.277 1.00 78.69 256 PHE A N 1
ATOM 2069 C CA . PHE A 1 256 ? 10.539 18.512 -41.413 1.00 78.69 256 PHE A CA 1
ATOM 2070 C C . PHE A 1 256 ? 11.392 19.755 -41.674 1.00 78.69 256 PHE A C 1
ATOM 2072 O O . PHE A 1 256 ? 10.830 20.812 -41.946 1.00 78.69 256 PHE A O 1
ATOM 2079 N N . ASN A 1 257 ? 12.724 19.667 -41.592 1.00 66.94 257 ASN A N 1
ATOM 2080 C CA . ASN A 1 257 ? 13.611 20.808 -41.816 1.00 66.94 257 ASN A CA 1
ATOM 2081 C C . ASN A 1 257 ? 14.971 20.412 -42.447 1.00 66.94 257 ASN A C 1
ATOM 2083 O O . ASN A 1 257 ? 16.027 20.689 -41.870 1.00 66.94 257 ASN A O 1
ATOM 2087 N N . PRO A 1 258 ? 14.982 19.778 -43.638 1.00 57.38 258 PRO A N 1
ATOM 2088 C CA . PRO A 1 258 ? 16.197 19.222 -44.247 1.00 57.38 258 PRO A CA 1
ATOM 2089 C C . PRO A 1 258 ? 17.230 20.264 -44.735 1.00 57.38 258 PRO A C 1
ATOM 2091 O O . PRO A 1 258 ? 18.249 19.877 -45.296 1.00 57.38 258 PRO A O 1
ATOM 2094 N N . GLY A 1 259 ? 16.997 21.572 -44.547 1.00 53.72 259 GLY A N 1
ATOM 2095 C CA . GLY A 1 259 ? 17.747 22.649 -45.215 1.00 53.72 259 GLY A CA 1
ATOM 2096 C C . GLY A 1 259 ? 18.597 23.590 -44.349 1.00 53.72 259 GLY A C 1
ATOM 2097 O O . GLY A 1 259 ? 19.175 24.516 -44.898 1.00 53.72 259 GLY A O 1
ATOM 2098 N N . CYS A 1 260 ? 18.711 23.417 -43.027 1.00 47.25 260 CYS A N 1
ATOM 2099 C CA . CYS A 1 260 ? 19.450 24.383 -42.182 1.00 47.25 260 CYS A CA 1
ATOM 2100 C C . CYS A 1 260 ? 20.929 24.042 -41.912 1.00 47.25 260 CYS A C 1
ATOM 2102 O O . CYS A 1 260 ? 21.508 24.572 -40.965 1.00 47.25 260 CYS A O 1
ATOM 2104 N N . VAL A 1 261 ? 21.567 23.185 -42.717 1.00 51.66 261 VAL A N 1
ATOM 2105 C CA . VAL A 1 261 ? 23.016 22.925 -42.604 1.00 51.66 261 VAL A CA 1
ATOM 2106 C C . VAL A 1 261 ? 23.691 23.015 -43.970 1.00 51.66 261 VAL A C 1
ATOM 2108 O O . VAL A 1 261 ? 24.149 22.020 -44.516 1.00 51.66 261 VAL A O 1
ATOM 2111 N N . ALA A 1 262 ? 23.742 24.223 -44.523 1.00 47.56 262 ALA A N 1
ATOM 2112 C CA . ALA A 1 262 ? 24.777 24.674 -45.451 1.00 47.56 262 ALA A CA 1
ATOM 2113 C C . ALA A 1 262 ? 24.561 26.173 -45.680 1.00 47.56 262 ALA A C 1
ATOM 2115 O O . ALA A 1 262 ? 23.671 26.529 -46.433 1.00 47.56 262 ALA A O 1
ATOM 2116 N N . ASP A 1 263 ? 25.283 27.018 -44.940 1.00 43.00 263 ASP A N 1
ATOM 2117 C CA . ASP A 1 263 ? 25.760 28.339 -45.386 1.00 43.00 263 ASP A CA 1
ATOM 2118 C C . ASP A 1 263 ? 26.435 29.044 -44.206 1.00 43.00 263 ASP A C 1
ATOM 2120 O O . ASP A 1 263 ? 25.870 29.865 -43.486 1.00 43.00 263 ASP A O 1
ATOM 2124 N N . THR A 1 264 ? 27.687 28.677 -43.940 1.00 42.50 264 THR A N 1
ATOM 2125 C CA . THR A 1 264 ? 28.592 29.532 -43.148 1.00 42.50 264 THR A CA 1
ATOM 2126 C C . THR A 1 264 ? 30.035 29.395 -43.622 1.00 42.50 264 THR A C 1
ATOM 2128 O O . THR A 1 264 ? 30.975 29.442 -42.836 1.00 42.50 264 THR A O 1
ATOM 2131 N N . ALA A 1 265 ? 30.221 29.195 -44.928 1.00 43.44 265 ALA A N 1
ATOM 2132 C CA . ALA A 1 265 ? 31.543 29.107 -45.537 1.00 43.44 265 ALA A CA 1
ATOM 2133 C C . ALA A 1 265 ? 31.539 29.606 -46.991 1.00 43.44 265 ALA A C 1
ATOM 2135 O O . ALA A 1 265 ? 32.006 28.908 -47.880 1.00 43.44 265 ALA A O 1
ATOM 2136 N N . ALA A 1 266 ? 30.997 30.800 -47.248 1.00 46.50 266 ALA A N 1
ATOM 2137 C CA . ALA A 1 266 ? 31.205 31.504 -48.517 1.00 46.50 266 ALA A CA 1
ATOM 2138 C C . ALA A 1 266 ? 30.846 32.994 -48.393 1.00 46.50 266 ALA A C 1
ATOM 2140 O O . ALA A 1 266 ? 29.835 33.449 -48.909 1.00 46.50 266 ALA A O 1
ATOM 2141 N N . SER A 1 267 ? 31.672 33.771 -47.693 1.00 41.72 267 SER A N 1
ATOM 2142 C CA . SER A 1 267 ? 31.792 35.209 -47.976 1.00 41.72 267 SER A CA 1
ATOM 2143 C C . SER A 1 267 ? 33.154 35.722 -47.510 1.00 41.72 267 SER A C 1
ATOM 2145 O O . SER A 1 267 ? 33.256 36.603 -46.662 1.00 41.72 267 SER A O 1
ATOM 2147 N N . ALA A 1 268 ? 34.215 35.142 -48.065 1.00 47.50 268 ALA A N 1
ATOM 2148 C CA . ALA A 1 268 ? 35.460 35.869 -48.270 1.00 47.50 268 ALA A CA 1
ATOM 2149 C C . ALA A 1 268 ? 35.513 36.188 -49.769 1.00 47.50 268 ALA A C 1
ATOM 2151 O O . ALA A 1 268 ? 35.994 35.389 -50.568 1.00 47.50 268 ALA A O 1
ATOM 2152 N N . GLY A 1 269 ? 34.880 37.301 -50.146 1.00 33.78 269 GLY A N 1
ATOM 2153 C CA . GLY A 1 269 ? 35.058 37.926 -51.455 1.00 33.78 269 GLY A CA 1
ATOM 2154 C C . GLY A 1 269 ? 36.303 38.825 -51.438 1.00 33.78 269 GLY A C 1
ATOM 2155 O O . GLY A 1 269 ? 36.663 39.319 -50.367 1.00 33.78 269 GLY A O 1
ATOM 2156 N N . PRO A 1 270 ? 36.981 38.996 -52.582 1.00 47.00 270 PRO A N 1
ATOM 2157 C CA . PRO A 1 270 ? 38.353 39.487 -52.665 1.00 47.00 270 PRO A CA 1
ATOM 2158 C C . PRO A 1 270 ? 38.433 41.008 -52.481 1.00 47.00 270 PRO A C 1
ATOM 2160 O O . PRO A 1 270 ? 37.577 41.738 -52.974 1.00 47.00 270 PRO A O 1
ATOM 2163 N N . GLN A 1 271 ? 39.480 41.484 -51.805 1.00 36.41 271 GLN A N 1
ATOM 2164 C CA . GLN A 1 271 ? 39.936 42.868 -51.944 1.00 36.41 271 GLN A CA 1
ATOM 2165 C C . GLN A 1 271 ? 41.008 42.894 -53.036 1.00 36.41 271 GLN A C 1
ATOM 2167 O O . GLN A 1 271 ? 42.123 42.421 -52.818 1.00 36.41 271 GLN A O 1
ATOM 2172 N N . GLU A 1 272 ? 40.635 43.397 -54.210 1.00 40.91 272 GLU A N 1
ATOM 2173 C CA . GLU A 1 272 ? 41.570 43.980 -55.171 1.00 40.91 272 GLU A CA 1
ATOM 2174 C C . GLU A 1 272 ? 41.574 45.508 -55.000 1.00 40.91 272 GLU A C 1
ATOM 2176 O O . GLU A 1 272 ? 40.532 46.093 -5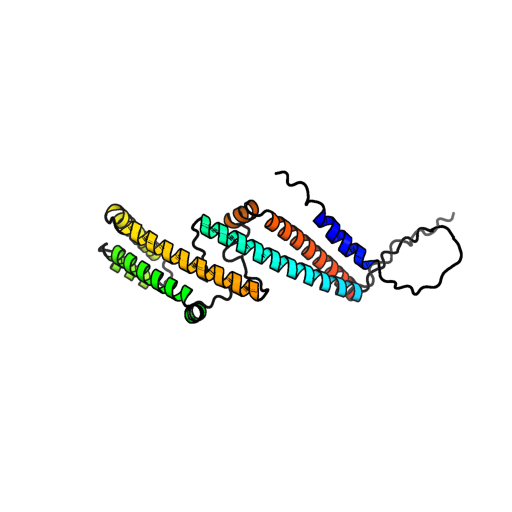4.696 1.00 40.91 272 GLU A O 1
ATOM 2181 N N . GLU A 1 273 ? 42.762 46.070 -55.254 1.00 40.81 273 GLU A N 1
ATOM 2182 C CA . GLU A 1 273 ? 43.220 47.475 -55.268 1.00 40.81 273 GLU A CA 1
ATOM 2183 C C . GLU A 1 273 ? 43.805 48.052 -53.968 1.00 40.81 273 GLU A C 1
ATOM 2185 O O . GLU A 1 273 ? 43.063 48.402 -53.023 1.00 40.81 273 GLU A O 1
#

Secondary structure (DSSP, 8-state):
------SSHHHHHHHHHHHTTS---------------------------HHHHHHHHHHHHHHHHHHHHHHHHHHHHHHHHHHHHTT----GGGSTT--HHHHHHH-HHHHHHHHHHHHHHHHHHHHHTTSTTHHHHHHHHHHTTT---HHHHHHHHHHHHHHHHHHHHH-TTHHHHHHHHHHHHHHHHHHHHHHHHHHHHHHTPPPP-TTT--TTSHHHHHHHHH-HHHHHHHHHHHHHHHHHHHHHHHHHHHHH-TTSS--SS--------

=== Feature glossary ===
The record interleaves many kinds of information about one protein. Here is each kind framed as the question it answers.

Q: What does the local fold look like, residue by residue?
A: The Foldseek 3Di string encodes local tertiary geometry as a 20-letter alphabet — one character per residue — derived from the relative positions of nearby Cα atoms. Unlike the amino-acid sequence, 3Di is a direct function of the 3D structure, so two proteins with the same fold have similar 3Di strings even at low sequence identity.

Q: Which residues are in helices, strands, or loops?
A: The SS8 string is DSSP's per-residue secondary-structure call. α-helix (H) means an i→i+4 H-bond ladder; β-strand (E) means the residue participates in a β-sheet; 3₁₀ (G) and π (I) are tighter and wider helices; T/S are turns/bends; '-' is loop.

Q: How big and how compact is the whole molecule?
A: Radius of gyration (Rg) is the root-mean-square distance of Cα atoms from their centroid — a single number for overall size and compactness. A globular domain of N residues has Rg ≈ 2.2·N^0.38 Å; an extended or disordered chain has a much larger Rg. The Cα contact count is the number of residue pairs whose Cα atoms are within 8 Å and are more than four positions apart in sequence — a standard proxy for tertiary packing density. The bounding box is the smallest axis-aligned box enclosing all Cα atoms.

Q: Where is each backbone atom in 3D?
A: Structure coordinates are given as an mmCIF _atom_site loop: one row per atom with element, residue name, chain id, sequence number, and x/y/z position in Å. Only the four main-chain atoms per residue are included here; side chains are omitted to keep the record compact.

Q: What is the amino-acid chain?
A: Primary structure: the covalent order of the twenty standard amino acids along the backbone. Two proteins with the same sequence will (almost always) fold to the same structure; two with 30% identity often share a fold but not the details.

Q: What if only a Cα trace is available?
A: Three-state secondary structure (P-SEA) collapses the eight DSSP classes into helix (a), strand (b), and coil (c). P-SEA assigns these from Cα geometry alone — distances and angles — without requiring backbone oxygens, so it works on any Cα trace.

Q: What family and function is it annotated with?
A: Database cross-references. InterPro integrates a dozen domain/family signature databases into unified entries with residue-range hits. GO terms attach function/process/location labels with evidence codes. CATH codes position the fold in a four-level structural taxonomy. Organism is the NCBI-taxonomy species name.

Q: How confident is the AlphaFold model at each residue?
A: pLDDT is the predicted lDDT-Cα score: AlphaFold's confidence that the local environment of each residue (all inter-atomic distances within 15 Å) is correctly placed. It is a per-residue number between 0 and 100, with higher meaning more reliable.

Q: How mobile is each atom in the crystal?
A: B-factor (Debye–Waller factor) reflects atomic displacement in the crystal lattice. It is an experimental observable (units Å²), not a prediction; low values mean the atom is pinned down, high values mean it moves or is heterogeneous across the crystal.

Q: Which residues are buried vs exposed?
A: SASA measures how much of the protein is reachable by solvent. It is computed by rolling a water-sized probe over the atomic surface and summing the exposed area (Å²). Per-residue SASA distinguishes core (buried, low SASA) from surface (exposed, high SASA) residues; total SASA is a whole-molecule size measure.

Q: What do the diagnostic plots show?
A: Plot images: a contact map (which residues are close in 3D, as an N×N binary image), a Ramachandran scatter (backbone torsion angles, revealing secondary-structure composition at a glance), and — for AlphaFold structures — a PAE heatmap (pairwise prediction confidence).

Q: What known structures does this most resemble?
A: The Foldseek neighbor list gives the closest experimentally determined structures in the PDB, ranked by structural alignment. TM-score near 1 means near-identical fold; near 0.3 means only rough topology match. This is how one finds what a novel AlphaFold prediction most resembles in the solved-structure universe.

Q: Are the domains correctly placed relative to each other?
A: Predicted aligned error is AlphaFold's pairwise confidence. Unlike pLDDT (per-residue), PAE is per-residue-pair and captures whether two parts of the structure are correctly placed relative to each other. Units are ångströms of expected positional error.

Q: What do the rendered images show?
A: Structure images are PyMOL renders from six orthogonal camera directions. Cartoon representation draws helices as coils and strands as arrows; sticks shows the backbone as bonds; surface shows the solvent-excluded envelope. Rainbow coloring maps sequence position to hue (blue→red, N→C); chain coloring assigns a distinct color per polypeptide.

Q: What are the backbone torsion angles?
A: φ (phi) and ψ (psi) are the two rotatable backbone dihedrals per residue: φ is the C(i-1)–N–Cα–C torsion, ψ is the N–Cα–C–N(i+1) torsion, both in degrees on (−180°, 180°]. α-helical residues cluster near (−60°, −45°); β-strand residues near (−120°, +130°). A Ramachandran plot is simply a scatter of (φ, ψ) for every residue.